Protein AF-A0A9E5DUT6-F1 (afdb_monomer)

Radius of gyration: 28.03 Å; Cα contacts (8 Å, |Δi|>4): 232; chains: 1; bounding box: 45×39×93 Å

Foldseek 3Di:
DDPDDDDPPPPDPDPPDPDPPPPDPDDPVNVVVVVVVVVVVVVVVVVVVVVVVLVVVVVVVLVLLVVVQVLVQVLQQVLLVVDAPCPDPPSDPPCVPPDDDQDAWDKDPWDWDDAAAADPDDDDDDDDDPDPRDNPVSNVQGQPPLRFKTKTKMWHRHGSFKIWIKIKIKGFGDPRDSVVPSVVDDDDPVCVVGMDMDMDGDDIRGHPHDD

Sequence (211 aa):
MIVQWFKPVLSGIGARLVSPQVQRGFSLIEVLVGGVVAMIGLFATLNLAVSATAGNSERRDAQTAGQLAEHVLATIQSEAVMWTDTTPPGISRYLSKLPLPVGTGSPTDWLNGPGAPLSTDKRVGQMGADQMYDQGVLQEMPAGRGQRFCVQYRFTWVTTDVVRTEVRVYWARGKAPADKFKQCPLLTATDMGLVGTVTLPALVMRNVYAQ

Mean predicted aligned error: 13.14 Å

Secondary structure (DSSP, 8-state):
------------------------PPPHHHHHHHHHHHHHHHHHHHHHHHHHHHHHHHHHHHHHHHHHHHHHHHHHHHHHHT--TT--TTT-SSGGGS-SS--TT-BPPPEEP-PPPPPS---S----SSSSSSHHHHHTS-TTS---EEEEEEEEESSSSEEEEEEEEEEE-TT--HHHHTT-PPPPGGGTTTEEEEEEEEEEEE-SS--

Structure (mmCIF, N/CA/C/O backbone):
data_AF-A0A9E5DUT6-F1
#
_entry.id   AF-A0A9E5DUT6-F1
#
loop_
_atom_site.group_PDB
_atom_site.id
_atom_site.type_symbol
_atom_site.label_atom_id
_atom_site.label_alt_id
_atom_site.label_comp_id
_atom_site.label_asym_id
_atom_site.label_entity_id
_atom_site.label_seq_id
_atom_site.pdbx_PDB_ins_code
_atom_site.Cartn_x
_atom_site.Cartn_y
_atom_site.Cartn_z
_atom_site.occupancy
_atom_site.B_iso_or_equiv
_atom_site.auth_seq_id
_atom_site.auth_comp_id
_atom_site.auth_asym_id
_atom_site.auth_atom_id
_atom_site.pdbx_PDB_model_num
ATOM 1 N N . MET A 1 1 ? 22.652 -7.293 20.641 1.00 40.69 1 MET A N 1
ATOM 2 C CA . MET A 1 1 ? 22.800 -5.824 20.630 1.00 40.69 1 MET A CA 1
ATOM 3 C C . MET A 1 1 ? 21.792 -5.256 21.625 1.00 40.69 1 MET A C 1
ATOM 5 O O . MET A 1 1 ? 20.601 -5.404 21.415 1.00 40.69 1 MET A O 1
ATOM 9 N N . ILE A 1 2 ? 22.320 -4.763 22.750 1.00 46.00 2 ILE A N 1
ATOM 10 C CA . ILE A 1 2 ? 21.736 -3.867 23.767 1.00 46.00 2 ILE A CA 1
ATOM 11 C C . ILE A 1 2 ? 20.362 -4.256 24.353 1.00 46.00 2 ILE A C 1
ATOM 13 O O . ILE A 1 2 ? 19.329 -3.681 24.034 1.00 46.00 2 ILE A O 1
ATOM 17 N N . VAL A 1 3 ? 20.393 -5.175 25.324 1.00 48.97 3 VAL A N 1
ATOM 18 C CA . VAL A 1 3 ? 19.406 -5.251 26.413 1.00 48.97 3 VAL A CA 1
ATOM 19 C C . VAL A 1 3 ? 20.017 -4.485 27.589 1.00 48.97 3 VAL A C 1
ATOM 21 O O . VAL A 1 3 ? 20.859 -5.018 28.310 1.00 48.97 3 VAL A O 1
ATOM 24 N N . GLN A 1 4 ? 19.678 -3.201 27.729 1.00 51.47 4 GLN A N 1
ATOM 25 C CA . GLN A 1 4 ? 20.132 -2.361 28.839 1.00 51.47 4 GLN A CA 1
ATOM 26 C C . GLN A 1 4 ? 18.999 -2.129 29.848 1.00 51.47 4 GLN A C 1
ATOM 28 O O . GLN A 1 4 ? 18.108 -1.317 29.640 1.00 51.47 4 GLN A O 1
ATOM 33 N N . TRP A 1 5 ? 19.074 -2.885 30.945 1.00 48.19 5 TRP A N 1
ATOM 34 C CA . TRP A 1 5 ? 18.949 -2.412 32.326 1.00 48.19 5 TRP A CA 1
ATOM 35 C C . TRP A 1 5 ? 17.881 -1.347 32.639 1.00 48.19 5 TRP A C 1
ATOM 37 O O . TRP A 1 5 ? 18.194 -0.172 32.820 1.00 48.19 5 TRP A O 1
ATOM 47 N N . PHE A 1 6 ? 16.646 -1.784 32.895 1.00 51.78 6 PHE A N 1
ATOM 48 C CA . PHE A 1 6 ? 15.751 -1.052 33.796 1.00 51.78 6 PHE A CA 1
ATOM 49 C C . PHE A 1 6 ? 16.157 -1.365 35.245 1.00 51.78 6 PHE A C 1
ATOM 51 O O . PHE A 1 6 ? 15.815 -2.413 35.789 1.00 51.78 6 PHE A O 1
ATOM 58 N N . LYS A 1 7 ? 16.927 -0.471 35.875 1.00 48.53 7 LYS A N 1
ATOM 59 C CA . LYS A 1 7 ? 17.095 -0.460 37.336 1.00 48.53 7 LYS A CA 1
ATOM 60 C C . LYS A 1 7 ? 15.820 0.122 37.960 1.00 48.53 7 LYS A C 1
ATOM 62 O O . LYS A 1 7 ? 15.503 1.272 37.659 1.00 48.53 7 LYS A O 1
ATOM 67 N N . PRO A 1 8 ? 15.107 -0.587 38.851 1.00 54.69 8 PRO A N 1
ATOM 68 C CA . PRO A 1 8 ? 14.072 0.045 39.650 1.00 54.69 8 PRO A CA 1
ATOM 69 C C . PRO A 1 8 ? 14.748 0.883 40.744 1.00 54.69 8 PRO A C 1
ATOM 71 O O . PRO A 1 8 ? 15.248 0.361 41.738 1.00 54.69 8 PRO A O 1
ATOM 74 N N . VAL A 1 9 ? 14.785 2.202 40.555 1.00 57.41 9 VAL A N 1
ATOM 75 C CA . VAL A 1 9 ? 15.082 3.154 41.633 1.00 57.41 9 VAL A CA 1
ATOM 76 C C . VAL A 1 9 ? 13.794 3.355 42.426 1.00 57.41 9 VAL A C 1
ATOM 78 O O . VAL A 1 9 ? 13.007 4.248 42.141 1.00 57.41 9 VAL A O 1
ATOM 81 N N . LEU A 1 10 ? 13.571 2.495 43.417 1.00 54.22 10 LEU A N 1
ATOM 82 C CA . LEU A 1 10 ? 12.623 2.731 44.511 1.00 54.22 10 LEU A CA 1
ATOM 83 C C . LEU A 1 10 ? 13.303 2.395 45.846 1.00 54.22 10 LEU A C 1
ATOM 85 O O . LEU A 1 10 ? 12.816 1.613 46.653 1.00 54.22 10 LEU A O 1
ATOM 89 N N . SER A 1 11 ? 14.473 2.995 46.069 1.00 58.09 11 SER A N 1
ATOM 90 C CA . SER A 1 11 ? 15.136 3.041 47.375 1.00 58.09 11 SER A CA 1
ATOM 91 C C . SER A 1 11 ? 14.675 4.304 48.099 1.00 58.09 11 SER A C 1
ATOM 93 O O . SER A 1 11 ? 15.331 5.342 48.040 1.00 58.09 11 SER A O 1
ATOM 95 N N . GLY A 1 12 ? 13.506 4.234 48.729 1.00 53.84 12 GLY A N 1
ATOM 96 C CA . GLY A 1 12 ? 12.947 5.370 49.459 1.00 53.84 12 GLY A CA 1
ATOM 97 C C . GLY A 1 12 ? 11.608 5.081 50.123 1.00 53.84 12 GLY A C 1
ATOM 98 O O . GLY A 1 12 ? 10.763 5.967 50.200 1.00 53.84 12 GLY A O 1
ATOM 99 N N . ILE A 1 13 ? 11.374 3.847 50.578 1.00 58.31 13 ILE A N 1
ATOM 100 C CA . ILE A 1 13 ? 10.231 3.559 51.448 1.00 58.31 13 ILE A CA 1
ATOM 101 C C . ILE A 1 13 ? 10.675 3.908 52.865 1.00 58.31 13 ILE A C 1
ATOM 103 O O . ILE A 1 13 ? 11.215 3.083 53.597 1.00 58.31 13 ILE A O 1
ATOM 107 N N . GLY A 1 14 ? 10.486 5.180 53.216 1.00 53.94 14 GLY A N 1
ATOM 108 C CA . GLY A 1 14 ? 10.492 5.615 54.602 1.00 53.94 14 GLY A CA 1
ATOM 109 C C . GLY A 1 14 ? 9.512 4.758 55.398 1.00 53.94 14 GLY A C 1
ATOM 110 O O . GLY A 1 14 ? 8.396 4.490 54.943 1.00 53.94 14 GLY A O 1
ATOM 111 N N . ALA A 1 15 ? 9.962 4.312 56.568 1.00 57.09 15 ALA A N 1
ATOM 112 C CA . ALA A 1 15 ? 9.159 3.616 57.554 1.00 57.09 15 ALA A CA 1
ATOM 113 C C . ALA A 1 15 ? 7.867 4.406 57.810 1.00 57.09 15 ALA A C 1
ATOM 115 O O . ALA A 1 15 ? 7.859 5.421 58.508 1.00 57.09 15 ALA A O 1
ATOM 116 N N . ARG A 1 16 ? 6.762 3.961 57.203 1.00 57.50 16 ARG A N 1
ATOM 117 C CA . ARG A 1 16 ? 5.435 4.446 57.559 1.00 57.50 16 ARG A CA 1
ATOM 118 C C . ARG A 1 16 ? 5.135 3.892 58.939 1.00 57.50 16 ARG A C 1
ATOM 120 O O . ARG A 1 16 ? 4.952 2.690 59.102 1.00 57.50 16 ARG A O 1
ATOM 127 N N . LEU A 1 17 ? 5.105 4.797 59.911 1.00 59.12 17 LEU A N 1
ATOM 128 C CA . LEU A 1 17 ? 4.434 4.610 61.186 1.00 59.12 17 LEU A CA 1
ATOM 129 C C . LEU A 1 17 ? 3.072 3.969 60.908 1.00 59.12 17 LEU A C 1
ATOM 131 O O . LEU A 1 17 ? 2.189 4.593 60.317 1.00 59.12 17 LEU A O 1
ATOM 135 N N . VAL A 1 18 ? 2.937 2.700 61.284 1.00 63.78 18 VAL A N 1
ATOM 136 C CA . VAL A 1 18 ? 1.648 2.021 61.331 1.00 63.78 18 VAL A CA 1
ATOM 137 C C . VAL A 1 18 ? 0.897 2.683 62.476 1.00 63.78 18 VAL A C 1
ATOM 139 O O . VAL A 1 18 ? 1.092 2.348 63.643 1.00 63.78 18 VAL A O 1
ATOM 142 N N . SER A 1 19 ? 0.103 3.702 62.151 1.00 69.25 19 SER A N 1
ATOM 143 C CA . SER A 1 19 ? -0.886 4.209 63.086 1.00 69.25 19 SER A CA 1
ATOM 144 C C . SER A 1 19 ? -1.870 3.074 63.390 1.00 69.25 19 SER A C 1
ATOM 146 O O . SER A 1 19 ? -2.172 2.271 62.500 1.00 69.25 19 SER A O 1
ATOM 148 N N . PRO A 1 20 ? -2.356 2.958 64.637 1.00 61.97 20 PRO A N 1
ATOM 149 C CA . PRO A 1 20 ? -3.370 1.972 64.970 1.00 61.97 20 PRO A CA 1
ATOM 150 C C . PRO A 1 20 ? -4.557 2.180 64.029 1.00 61.97 20 PRO A C 1
ATOM 152 O O . PRO A 1 20 ? -5.158 3.257 64.002 1.00 61.97 20 PRO A O 1
ATOM 155 N N . GLN A 1 21 ? -4.858 1.161 63.220 1.00 63.75 21 GLN A N 1
ATOM 156 C CA . GLN A 1 21 ? -6.061 1.140 62.403 1.00 63.75 21 GLN A CA 1
ATOM 157 C C . GLN A 1 21 ? -7.252 1.145 63.355 1.00 63.75 21 GLN A C 1
ATOM 159 O O . GLN A 1 21 ? -7.679 0.111 63.863 1.00 63.75 21 GLN A O 1
ATOM 164 N N . VAL A 1 22 ? -7.780 2.337 63.617 1.00 60.25 22 VAL A N 1
ATOM 165 C CA . VAL A 1 22 ? -9.111 2.489 64.184 1.00 60.25 22 VAL A CA 1
ATOM 166 C C . VAL A 1 22 ? -10.042 1.807 63.188 1.00 60.25 22 VAL A C 1
ATOM 168 O O . VAL A 1 22 ? -10.177 2.280 62.060 1.00 60.25 22 VAL A O 1
ATOM 171 N N . GLN A 1 23 ? -10.625 0.671 63.580 1.00 64.75 23 GLN A N 1
ATOM 172 C CA . GLN A 1 23 ? -11.644 -0.047 62.817 1.00 64.75 23 GLN A CA 1
ATOM 173 C C . GLN A 1 23 ? -12.884 0.845 62.693 1.00 64.75 23 GLN A C 1
ATOM 175 O O . GLN A 1 23 ? -13.852 0.723 63.438 1.00 64.75 23 GLN A O 1
ATOM 180 N N . ARG A 1 24 ? -12.835 1.813 61.780 1.00 69.69 24 ARG A N 1
ATOM 181 C CA . ARG A 1 24 ? -14.006 2.569 61.358 1.00 69.69 24 ARG A CA 1
ATOM 182 C C . ARG A 1 24 ? -14.704 1.705 60.320 1.00 69.69 24 ARG A C 1
ATOM 184 O O . ARG A 1 24 ? -14.131 1.420 59.273 1.00 69.69 24 ARG A O 1
ATOM 191 N N . GLY A 1 25 ? -15.901 1.229 60.650 1.00 79.88 25 GLY A N 1
ATOM 192 C CA . GLY A 1 25 ? -16.751 0.542 59.684 1.00 79.88 25 GLY A CA 1
ATOM 193 C C . GLY A 1 25 ? -16.997 1.455 58.485 1.00 79.88 25 GLY A C 1
ATOM 194 O O . GLY A 1 25 ? -17.294 2.637 58.664 1.00 79.88 25 GLY A O 1
ATOM 195 N N . PHE A 1 26 ? -16.834 0.920 57.277 1.00 81.31 26 PHE A N 1
ATOM 196 C CA . PHE A 1 26 ? -17.123 1.657 56.053 1.00 81.31 26 PHE A CA 1
ATOM 197 C C . PHE A 1 26 ? -18.607 2.017 56.004 1.00 81.31 26 PHE A C 1
ATOM 199 O O . PHE A 1 26 ? -19.481 1.169 56.197 1.00 81.31 26 PHE A O 1
ATOM 206 N N . SER A 1 27 ? -18.885 3.286 55.726 1.00 90.56 27 SER A N 1
ATOM 207 C CA . SER A 1 27 ? -20.238 3.744 55.428 1.00 90.56 27 SER A CA 1
ATOM 208 C C . SER A 1 27 ? -20.705 3.133 54.103 1.00 90.56 27 SER A C 1
ATOM 210 O O . SER A 1 27 ? -19.932 3.036 53.150 1.00 90.56 27 SER A O 1
ATOM 212 N N . LEU A 1 28 ? -21.987 2.765 54.002 1.00 90.88 28 LEU A N 1
ATOM 213 C CA . LEU A 1 28 ? -22.584 2.258 52.758 1.00 90.88 28 LEU A CA 1
ATOM 214 C C . LEU A 1 28 ? -22.386 3.237 51.587 1.00 90.88 28 LEU A C 1
ATOM 216 O O . LEU A 1 28 ? -22.155 2.818 50.456 1.00 90.88 28 LEU A O 1
ATOM 220 N N . ILE A 1 29 ? -22.395 4.542 51.871 1.00 93.06 29 ILE A N 1
ATOM 221 C CA . ILE A 1 29 ? -22.141 5.593 50.877 1.00 93.06 29 ILE A CA 1
ATOM 222 C C . ILE A 1 29 ? -20.703 5.507 50.350 1.00 93.06 29 ILE A C 1
ATOM 224 O O . ILE A 1 29 ? -20.477 5.659 49.154 1.00 93.06 29 ILE A O 1
ATOM 228 N N . GLU A 1 30 ? -19.733 5.224 51.216 1.00 91.00 30 GLU A N 1
ATOM 229 C CA . GLU A 1 30 ? -18.317 5.138 50.845 1.00 91.00 30 GLU A CA 1
ATOM 230 C C . GLU A 1 30 ? -18.054 3.950 49.910 1.00 91.00 30 GLU A C 1
ATOM 232 O O . GLU A 1 30 ? -17.353 4.084 48.905 1.00 91.00 30 GLU A O 1
ATOM 237 N N . VAL A 1 31 ? -18.709 2.815 50.171 1.00 94.25 31 VAL A N 1
ATOM 238 C CA . VAL A 1 31 ? -18.654 1.636 49.295 1.00 94.25 31 VAL A CA 1
ATOM 239 C C . VAL A 1 31 ? -19.304 1.922 47.938 1.00 94.25 31 VAL A C 1
ATOM 241 O O . VAL A 1 31 ? -18.742 1.561 46.904 1.00 94.25 31 VAL A O 1
ATOM 244 N N . LEU A 1 32 ? -20.453 2.608 47.915 1.00 96.62 32 LEU A N 1
ATOM 245 C CA . LEU A 1 32 ? -21.121 2.979 46.663 1.00 96.62 32 LEU A CA 1
ATOM 246 C C . LEU A 1 32 ? -20.268 3.932 45.817 1.00 96.62 32 LEU A C 1
ATOM 248 O O . LEU A 1 32 ? -20.126 3.715 44.613 1.00 96.62 32 LEU A O 1
ATOM 252 N N . VAL A 1 33 ? -19.650 4.946 46.431 1.00 96.81 33 VAL A N 1
ATOM 253 C CA . VAL A 1 33 ? -18.747 5.873 45.730 1.00 96.81 33 VAL A CA 1
ATOM 254 C C . VAL A 1 33 ? -17.526 5.130 45.182 1.00 96.81 33 VAL A C 1
ATOM 256 O O . VAL A 1 33 ? -17.180 5.309 44.013 1.00 96.81 33 VAL A O 1
ATOM 259 N N . GLY A 1 34 ? -16.919 4.240 45.973 1.00 96.69 34 GLY A N 1
ATOM 260 C CA . GLY A 1 34 ? -15.816 3.391 45.517 1.00 96.69 34 GLY A CA 1
ATOM 261 C C . GLY A 1 34 ? -16.201 2.513 44.322 1.00 96.69 34 GLY A C 1
ATOM 262 O O . GLY A 1 34 ? -15.449 2.428 43.350 1.00 96.69 34 GLY A O 1
ATOM 263 N N . GLY A 1 35 ? -17.402 1.928 44.347 1.00 96.94 35 GLY A N 1
ATOM 264 C CA . GLY A 1 35 ? -17.944 1.139 43.241 1.00 96.94 35 GLY A CA 1
ATOM 265 C C . GLY A 1 35 ? -18.121 1.945 41.951 1.00 96.94 35 GLY A C 1
ATOM 266 O O . GLY A 1 35 ? -17.740 1.476 40.878 1.00 96.94 35 GLY A O 1
ATOM 267 N N . VAL A 1 36 ? -18.635 3.177 42.040 1.00 97.88 36 VAL A N 1
ATOM 268 C CA . VAL A 1 36 ? -18.794 4.070 40.876 1.00 97.88 36 VAL A CA 1
ATOM 269 C C . VAL A 1 36 ? -17.437 4.447 40.279 1.00 97.88 36 VAL A C 1
ATOM 271 O O . VAL A 1 36 ? -17.252 4.347 39.066 1.00 97.88 36 VAL A O 1
ATOM 274 N N . VAL A 1 37 ? -16.464 4.825 41.113 1.00 97.31 37 VAL A N 1
ATOM 275 C CA . VAL A 1 37 ? -15.108 5.164 40.648 1.00 97.31 37 VAL A CA 1
ATOM 276 C C . VAL A 1 37 ? -14.439 3.956 39.987 1.00 97.31 37 VAL A C 1
ATOM 278 O O . VAL A 1 37 ? -13.851 4.093 38.912 1.00 97.31 37 VAL A O 1
ATOM 281 N N . ALA A 1 38 ? -14.577 2.763 40.573 1.00 97.44 38 ALA A N 1
ATOM 282 C CA . ALA A 1 38 ? -14.055 1.527 39.995 1.00 97.44 38 ALA A CA 1
ATOM 283 C C . ALA A 1 38 ? -14.694 1.210 38.632 1.00 97.44 38 ALA A C 1
ATOM 285 O O . ALA A 1 38 ? -13.981 0.853 37.693 1.00 97.44 38 ALA A O 1
ATOM 286 N N . MET A 1 39 ? -16.012 1.398 38.489 1.00 98.12 39 MET A N 1
ATOM 287 C CA . MET A 1 39 ? -16.700 1.217 37.207 1.00 98.12 39 MET A CA 1
ATOM 288 C C . MET A 1 39 ? -16.196 2.192 36.138 1.00 98.12 39 MET A C 1
ATOM 290 O O . MET A 1 39 ? -15.895 1.762 35.025 1.00 98.12 39 MET A O 1
ATOM 294 N N . ILE A 1 40 ? -16.042 3.480 36.461 1.00 97.88 40 ILE A N 1
ATOM 295 C CA . ILE A 1 40 ? -15.500 4.477 35.519 1.00 97.88 40 ILE A CA 1
ATOM 296 C C . ILE A 1 40 ? -14.075 4.095 35.091 1.00 97.88 40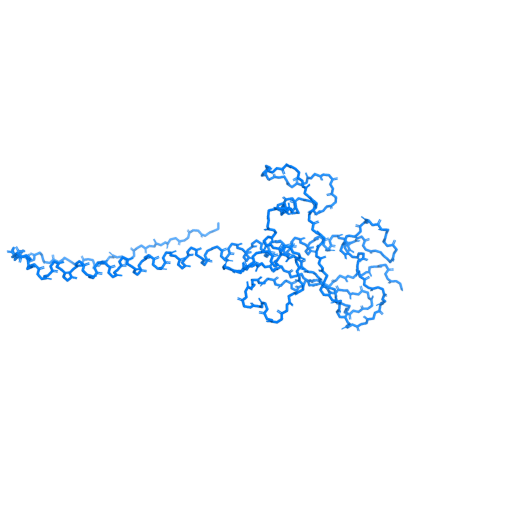 ILE A C 1
ATOM 298 O O . ILE A 1 40 ? -13.756 4.139 33.901 1.00 97.88 40 ILE A O 1
ATOM 302 N N . GLY A 1 41 ? -13.236 3.659 36.037 1.00 97.75 41 GLY A N 1
ATOM 303 C CA . GLY A 1 41 ? -11.890 3.161 35.750 1.00 97.75 41 GLY A CA 1
ATOM 304 C C . GLY A 1 41 ? -11.898 1.964 34.794 1.00 97.75 41 GLY A C 1
ATOM 305 O O . GLY A 1 41 ? -11.157 1.954 33.809 1.00 97.75 41 GLY A O 1
ATOM 306 N N . LEU A 1 42 ? -12.788 0.993 35.019 1.00 97.88 42 LEU A N 1
ATOM 307 C CA . LEU A 1 42 ? -12.941 -0.164 34.138 1.00 97.88 42 LEU A CA 1
ATOM 308 C C . LEU A 1 42 ? -13.337 0.263 32.716 1.00 97.88 42 LEU A C 1
ATOM 310 O O . LEU A 1 42 ? -12.683 -0.141 31.753 1.00 97.88 42 LEU A O 1
ATOM 314 N N . PHE A 1 43 ? -14.339 1.134 32.568 1.00 97.81 43 PHE A N 1
ATOM 315 C CA . PHE A 1 43 ? -14.743 1.650 31.256 1.00 97.81 43 PHE A CA 1
ATOM 316 C C . PHE A 1 43 ? -13.610 2.396 30.545 1.00 97.81 43 PHE A C 1
ATOM 318 O O . PHE A 1 43 ? -13.429 2.227 29.336 1.00 97.81 43 PHE A O 1
ATOM 325 N N . ALA A 1 44 ? -12.814 3.184 31.269 1.00 97.25 44 ALA A N 1
ATOM 326 C CA . ALA A 1 44 ? -11.657 3.864 30.695 1.00 97.25 44 ALA A CA 1
ATOM 327 C C . ALA A 1 44 ? -10.624 2.859 30.153 1.00 97.25 44 ALA A C 1
ATOM 329 O O . ALA A 1 44 ? -10.180 2.984 29.009 1.00 97.25 44 ALA A O 1
ATOM 330 N N . THR A 1 45 ? -10.292 1.817 30.924 1.00 97.25 45 THR A N 1
ATOM 331 C CA . THR A 1 45 ? -9.331 0.787 30.485 1.00 97.25 45 THR A CA 1
ATOM 332 C C . THR A 1 45 ? -9.820 -0.015 29.278 1.00 97.25 45 THR A C 1
ATOM 334 O O . THR A 1 45 ? -9.034 -0.283 28.370 1.00 97.25 45 THR A O 1
ATOM 337 N N . LEU A 1 46 ? -11.117 -0.333 29.206 1.00 97.25 46 LEU A N 1
ATOM 338 C CA . LEU A 1 46 ? -11.703 -1.040 28.065 1.00 97.25 46 LEU A CA 1
ATOM 339 C C . LEU A 1 46 ? -11.613 -0.217 26.774 1.00 97.25 46 LEU A C 1
ATOM 341 O O . LEU A 1 46 ? -11.210 -0.740 25.736 1.00 97.25 46 LEU A O 1
ATOM 345 N N . ASN A 1 47 ? -11.914 1.083 26.833 1.00 96.38 47 ASN A N 1
ATOM 346 C CA . ASN A 1 47 ? -11.797 1.965 25.667 1.00 96.38 47 ASN A CA 1
ATOM 347 C C . ASN A 1 47 ? -10.339 2.116 25.195 1.00 96.38 47 ASN A C 1
ATOM 349 O O . ASN A 1 47 ? -10.061 2.127 23.989 1.00 96.38 47 ASN A O 1
ATOM 353 N N . LEU A 1 48 ? -9.386 2.170 26.130 1.00 95.88 48 LEU A N 1
ATOM 354 C CA . LEU A 1 48 ? -7.959 2.164 25.800 1.00 95.88 48 LEU A CA 1
ATOM 355 C C . LEU A 1 48 ? -7.527 0.841 25.148 1.00 95.88 48 LEU A C 1
ATOM 357 O O . LEU A 1 48 ? -6.793 0.861 24.165 1.00 95.88 48 LEU A O 1
ATOM 361 N N . ALA A 1 49 ? -8.025 -0.305 25.620 1.00 95.75 49 ALA A N 1
ATOM 362 C CA . ALA A 1 49 ? -7.725 -1.601 25.010 1.00 95.75 49 ALA A CA 1
ATOM 363 C C . ALA A 1 49 ? -8.268 -1.710 23.570 1.00 95.75 49 ALA A C 1
ATOM 365 O O . ALA A 1 49 ? -7.568 -2.177 22.666 1.00 95.75 49 ALA A O 1
ATOM 366 N N . VAL A 1 50 ? -9.489 -1.227 23.321 1.00 94.19 50 VAL A N 1
ATOM 367 C CA . VAL A 1 50 ? -10.091 -1.220 21.975 1.00 94.19 50 VAL A CA 1
ATOM 368 C C . VAL A 1 50 ? -9.314 -0.306 21.022 1.00 94.19 50 VAL A C 1
ATOM 370 O O . VAL A 1 50 ? -8.996 -0.700 19.901 1.00 94.19 50 VAL A O 1
ATOM 373 N N . SER A 1 51 ? -8.943 0.896 21.460 1.00 92.25 51 SER A N 1
ATOM 374 C CA . SER A 1 51 ? -8.148 1.806 20.622 1.00 92.25 51 SER A CA 1
ATOM 375 C C . SER A 1 51 ? -6.728 1.282 20.365 1.00 92.25 51 SER A C 1
ATOM 377 O O . SER A 1 51 ? -6.238 1.373 19.237 1.00 92.25 51 SER A O 1
ATOM 379 N N . ALA A 1 52 ? -6.087 0.657 21.358 1.00 95.12 52 ALA A N 1
ATOM 380 C CA . ALA A 1 52 ? -4.765 0.050 21.206 1.00 95.12 52 ALA A CA 1
ATOM 381 C C . ALA A 1 52 ? -4.769 -1.127 20.216 1.00 95.12 52 ALA A C 1
ATOM 383 O O . ALA A 1 52 ? -3.865 -1.240 19.387 1.00 95.12 52 ALA A O 1
ATOM 384 N N . THR A 1 53 ? -5.791 -1.987 20.262 1.00 91.88 53 THR A N 1
ATOM 385 C CA . THR A 1 53 ? -5.921 -3.116 19.324 1.00 91.88 53 THR A CA 1
ATOM 386 C C . THR A 1 53 ? -6.153 -2.642 17.890 1.00 91.88 53 THR A C 1
ATOM 388 O O . THR A 1 53 ? -5.475 -3.125 16.981 1.00 91.88 53 THR A O 1
ATOM 391 N N . ALA A 1 54 ? -7.019 -1.643 17.688 1.00 89.81 54 ALA A N 1
ATOM 392 C CA . ALA A 1 54 ? -7.219 -1.017 16.381 1.00 89.81 54 ALA A CA 1
ATOM 393 C C . ALA A 1 54 ? -5.922 -0.381 15.847 1.00 89.81 54 ALA A C 1
ATOM 395 O O . ALA A 1 54 ? -5.530 -0.631 14.707 1.00 89.81 54 ALA A O 1
ATOM 396 N N . GLY A 1 55 ? -5.203 0.372 16.687 1.00 89.38 55 GLY A N 1
ATOM 397 C CA . GLY A 1 55 ? -3.926 0.982 16.314 1.00 89.38 55 GLY A CA 1
ATOM 398 C C . GLY A 1 55 ? -2.844 -0.043 15.965 1.00 89.38 55 GLY A C 1
ATOM 399 O O . GLY A 1 55 ? -2.077 0.161 15.026 1.00 89.38 55 GLY A O 1
ATOM 400 N N . ASN A 1 56 ? -2.795 -1.170 16.677 1.00 90.75 56 ASN A N 1
ATOM 401 C CA . ASN A 1 56 ? -1.853 -2.246 16.381 1.00 90.75 56 ASN A CA 1
ATOM 402 C C . ASN A 1 56 ? -2.165 -2.946 15.049 1.00 90.75 56 ASN A C 1
ATOM 404 O O . ASN A 1 56 ? -1.240 -3.287 14.316 1.00 90.75 56 ASN A O 1
ATOM 408 N N . SER A 1 57 ? -3.447 -3.133 14.713 1.00 86.00 57 SER A N 1
ATOM 409 C CA . SER A 1 57 ? -3.835 -3.669 13.403 1.00 86.00 57 SER A CA 1
ATOM 410 C C . SER A 1 57 ? -3.359 -2.760 12.273 1.00 86.00 57 SER A C 1
ATOM 412 O O . SER A 1 57 ? -2.652 -3.219 11.385 1.00 86.00 57 SER A O 1
ATOM 414 N N . GLU A 1 58 ? -3.660 -1.462 12.351 1.00 87.31 58 GLU A N 1
ATOM 415 C CA . GLU A 1 58 ? -3.272 -0.491 11.319 1.00 87.31 58 GLU A CA 1
ATOM 416 C C . GLU A 1 58 ? -1.746 -0.397 11.152 1.00 87.31 58 GLU A C 1
ATOM 418 O O . GLU A 1 58 ? -1.246 -0.266 10.037 1.00 87.31 58 GLU A O 1
ATOM 423 N N . ARG A 1 59 ? -0.981 -0.518 12.248 1.00 89.81 59 ARG A N 1
ATOM 424 C CA . ARG A 1 59 ? 0.489 -0.586 12.188 1.00 89.81 59 ARG A CA 1
ATOM 425 C C . ARG A 1 59 ? 0.986 -1.822 11.447 1.00 89.81 59 ARG A C 1
ATOM 427 O O . ARG A 1 59 ? 1.910 -1.703 10.647 1.00 89.81 59 ARG A O 1
ATOM 434 N N . ARG A 1 60 ? 0.390 -2.990 11.704 1.00 85.31 60 ARG A N 1
ATOM 435 C CA . ARG A 1 60 ? 0.732 -4.223 10.978 1.00 85.31 60 ARG A CA 1
ATOM 436 C C . ARG A 1 60 ? 0.429 -4.077 9.494 1.00 85.31 60 ARG A C 1
ATOM 438 O O . ARG A 1 60 ? 1.271 -4.429 8.680 1.00 85.31 60 ARG A O 1
ATOM 445 N N . ASP A 1 61 ? -0.715 -3.493 9.155 1.00 82.56 61 ASP A N 1
ATOM 446 C CA . ASP A 1 61 ? -1.103 -3.279 7.761 1.00 82.56 61 ASP A CA 1
ATOM 447 C C . ASP A 1 61 ? -0.135 -2.337 7.040 1.00 82.56 61 ASP A C 1
ATOM 449 O O . ASP A 1 61 ? 0.296 -2.635 5.929 1.00 82.56 61 ASP A O 1
ATOM 453 N N . ALA A 1 62 ? 0.281 -1.249 7.696 1.00 89.31 62 ALA A N 1
ATOM 454 C CA . ALA A 1 62 ? 1.290 -0.340 7.160 1.00 89.31 62 ALA A CA 1
ATOM 455 C C . ALA A 1 62 ? 2.657 -1.020 6.979 1.00 89.31 62 ALA A C 1
ATOM 457 O O . ALA A 1 62 ? 3.326 -0.789 5.973 1.00 89.31 62 ALA A O 1
ATOM 458 N N . GLN A 1 63 ? 3.064 -1.881 7.917 1.00 88.19 63 GLN A N 1
ATOM 459 C CA . GLN A 1 63 ? 4.306 -2.647 7.807 1.00 88.19 63 GLN A CA 1
ATOM 460 C C . GLN A 1 63 ? 4.255 -3.643 6.641 1.00 88.19 63 GLN A C 1
ATOM 462 O O . GLN A 1 63 ? 5.189 -3.688 5.843 1.00 88.19 63 GLN A O 1
ATOM 467 N N . THR A 1 64 ? 3.164 -4.402 6.505 1.00 82.25 64 THR A N 1
ATOM 468 C CA . THR A 1 64 ? 2.961 -5.332 5.384 1.00 82.25 64 THR A CA 1
ATOM 469 C C . THR A 1 64 ? 2.924 -4.590 4.050 1.00 82.25 64 THR A C 1
ATOM 471 O O . THR A 1 64 ? 3.566 -5.018 3.095 1.00 82.25 64 THR A O 1
ATOM 474 N N . ALA A 1 65 ? 2.235 -3.448 3.984 1.00 83.75 65 ALA A N 1
ATOM 475 C CA . ALA A 1 65 ? 2.211 -2.609 2.790 1.00 83.75 65 ALA A CA 1
ATOM 476 C C . ALA A 1 65 ? 3.606 -2.078 2.421 1.00 83.75 65 ALA A C 1
ATOM 478 O O . ALA A 1 65 ? 3.949 -2.043 1.242 1.00 83.75 65 ALA A O 1
ATOM 479 N N . GLY A 1 66 ? 4.418 -1.701 3.415 1.00 89.25 66 GLY A N 1
ATOM 480 C CA . GLY A 1 66 ? 5.809 -1.289 3.216 1.00 89.25 66 GLY A CA 1
ATOM 481 C C . GLY A 1 66 ? 6.680 -2.411 2.655 1.00 89.25 66 GLY A C 1
ATOM 482 O O . GLY A 1 66 ? 7.314 -2.223 1.623 1.00 89.25 66 GLY A O 1
ATOM 483 N N . GLN A 1 67 ? 6.639 -3.596 3.269 1.00 85.38 67 GLN A N 1
ATOM 484 C CA . GLN A 1 67 ? 7.383 -4.772 2.796 1.00 85.38 67 GLN A CA 1
ATOM 485 C C . GLN A 1 67 ? 6.981 -5.172 1.370 1.00 85.38 67 GLN A C 1
ATOM 487 O O . GLN A 1 67 ? 7.835 -5.487 0.544 1.00 85.38 67 GLN A O 1
ATOM 492 N N . LEU A 1 68 ? 5.685 -5.102 1.055 1.00 81.25 68 LEU A N 1
ATOM 493 C CA . LEU A 1 68 ? 5.189 -5.345 -0.296 1.00 81.25 68 LEU A CA 1
ATOM 494 C C . LEU A 1 68 ? 5.717 -4.309 -1.292 1.00 81.25 68 LEU A C 1
ATOM 496 O O . LEU A 1 68 ? 6.145 -4.670 -2.385 1.00 81.25 68 LEU A O 1
ATOM 500 N N . ALA A 1 69 ? 5.693 -3.028 -0.924 1.00 86.44 69 ALA A N 1
ATOM 501 C CA . ALA A 1 69 ? 6.199 -1.957 -1.771 1.00 86.44 69 ALA A CA 1
ATOM 502 C C . ALA A 1 69 ? 7.705 -2.120 -2.048 1.00 86.44 69 ALA A C 1
ATOM 504 O O . ALA A 1 69 ? 8.125 -1.989 -3.196 1.00 86.44 69 ALA A O 1
ATOM 505 N N . GLU A 1 70 ? 8.499 -2.451 -1.024 1.00 87.94 70 GLU A N 1
ATOM 506 C CA . GLU A 1 70 ? 9.935 -2.743 -1.145 1.00 87.94 70 GLU A CA 1
ATOM 507 C C . GLU A 1 70 ? 10.198 -3.944 -2.056 1.00 87.94 70 GLU A C 1
ATOM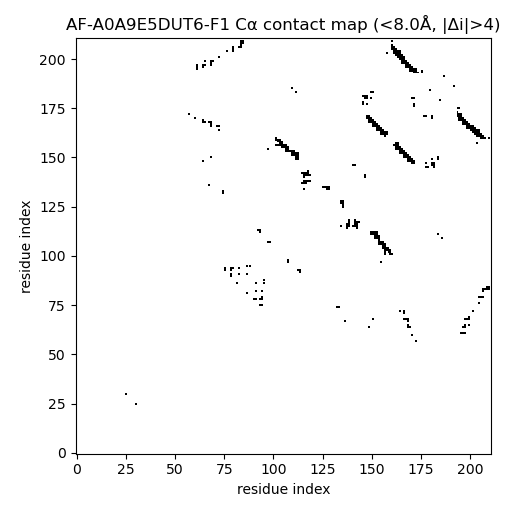 509 O O . GLU A 1 70 ? 11.101 -3.907 -2.889 1.00 87.94 70 GLU A O 1
ATOM 514 N N . HIS A 1 71 ? 9.389 -4.996 -1.942 1.00 83.69 71 HIS A N 1
ATOM 515 C CA . HIS A 1 71 ? 9.538 -6.188 -2.767 1.00 83.69 71 HIS A CA 1
ATOM 516 C C . HIS A 1 71 ? 9.204 -5.937 -4.242 1.00 83.69 71 HIS A C 1
ATOM 518 O O . HIS A 1 71 ? 9.967 -6.323 -5.129 1.00 83.69 71 HIS A O 1
ATOM 524 N N . VAL A 1 72 ? 8.084 -5.262 -4.517 1.00 83.06 72 VAL A N 1
ATOM 525 C CA . VAL A 1 72 ? 7.687 -4.889 -5.885 1.00 83.06 72 VAL A CA 1
ATOM 526 C C . VAL A 1 72 ? 8.764 -4.016 -6.513 1.00 83.06 72 VAL A C 1
ATOM 528 O O . VAL A 1 72 ? 9.156 -4.223 -7.657 1.00 83.06 72 VAL A O 1
ATOM 531 N N . LEU A 1 73 ? 9.301 -3.076 -5.743 1.00 87.12 73 LEU A N 1
ATOM 532 C CA . LEU A 1 73 ? 10.412 -2.251 -6.173 1.00 87.12 73 LEU A CA 1
ATOM 533 C C . LEU A 1 73 ? 11.669 -3.075 -6.484 1.00 87.12 73 LEU A C 1
ATOM 535 O O . LEU A 1 73 ? 12.251 -2.889 -7.548 1.00 87.12 73 LEU A O 1
ATOM 539 N N . ALA A 1 74 ? 12.074 -3.991 -5.602 1.00 84.56 74 ALA A N 1
ATOM 540 C CA . ALA A 1 74 ? 13.220 -4.871 -5.835 1.00 84.56 74 ALA A CA 1
ATOM 541 C C . ALA A 1 74 ? 13.029 -5.738 -7.092 1.00 84.56 74 ALA A C 1
ATOM 543 O O . ALA A 1 74 ? 13.971 -5.954 -7.854 1.00 84.56 74 ALA A O 1
ATOM 544 N N . THR A 1 75 ? 11.795 -6.169 -7.353 1.00 80.94 75 THR A N 1
ATOM 545 C CA . THR A 1 75 ? 11.431 -6.901 -8.570 1.00 80.94 75 THR A CA 1
ATOM 546 C C . THR A 1 75 ? 11.603 -6.020 -9.803 1.00 80.94 75 THR A C 1
ATOM 548 O O . THR A 1 75 ? 12.304 -6.413 -10.733 1.00 80.94 75 THR A O 1
ATOM 551 N N . ILE A 1 76 ? 11.073 -4.793 -9.785 1.00 81.94 76 ILE A N 1
ATOM 552 C CA . ILE A 1 76 ? 11.257 -3.820 -10.873 1.00 81.94 76 ILE A CA 1
ATOM 553 C C . ILE A 1 76 ? 12.748 -3.540 -11.113 1.00 81.94 76 ILE A C 1
ATOM 555 O O . ILE A 1 76 ? 13.182 -3.494 -12.260 1.00 81.94 76 ILE A O 1
ATOM 559 N N . GLN A 1 77 ? 13.551 -3.407 -10.054 1.00 84.44 77 GLN A N 1
ATOM 560 C CA . GLN A 1 77 ? 15.001 -3.242 -10.181 1.00 84.44 77 GLN A CA 1
ATOM 561 C C . GLN A 1 77 ? 15.666 -4.455 -10.830 1.00 84.44 77 GLN A C 1
ATOM 563 O O . GLN A 1 77 ? 16.538 -4.285 -11.677 1.00 84.44 77 GLN A O 1
ATOM 568 N N . SER A 1 78 ? 15.268 -5.670 -10.449 1.00 81.31 78 SER A N 1
ATOM 569 C CA . SER A 1 78 ? 15.807 -6.892 -11.048 1.00 81.31 78 SER A CA 1
ATOM 570 C C . SER A 1 78 ? 15.433 -7.021 -12.529 1.00 81.31 78 SER A C 1
ATOM 572 O O . SER A 1 78 ? 16.286 -7.380 -13.338 1.00 81.31 78 SER A O 1
ATOM 574 N N . GLU A 1 79 ? 14.207 -6.635 -12.910 1.00 78.75 79 GLU A N 1
ATOM 575 C CA . GLU A 1 79 ? 13.792 -6.553 -14.316 1.00 78.75 79 GLU A CA 1
ATOM 576 C C . GLU A 1 79 ? 14.601 -5.490 -15.068 1.00 78.75 79 GLU A C 1
ATOM 578 O O . GLU A 1 79 ? 14.979 -5.702 -16.219 1.00 78.75 79 GLU A O 1
ATOM 583 N N . ALA A 1 80 ? 14.913 -4.368 -14.414 1.00 79.81 80 ALA A N 1
ATOM 584 C CA . ALA A 1 80 ? 15.653 -3.268 -15.021 1.00 79.81 80 ALA A CA 1
ATOM 585 C C . ALA A 1 80 ? 17.099 -3.630 -15.375 1.00 79.81 80 ALA A C 1
ATOM 587 O O . ALA A 1 80 ? 17.645 -3.060 -16.314 1.00 79.81 80 ALA A O 1
ATOM 588 N N . VAL A 1 81 ? 17.710 -4.604 -14.690 1.00 78.81 81 VAL A N 1
ATOM 589 C CA . VAL A 1 81 ? 19.043 -5.118 -15.058 1.00 78.81 81 VAL A CA 1
ATOM 590 C C . VAL A 1 81 ? 19.019 -5.822 -16.418 1.00 78.81 81 VAL A C 1
ATOM 592 O O . VAL A 1 81 ? 20.005 -5.782 -17.149 1.00 78.81 81 VAL A O 1
ATOM 595 N N . MET A 1 82 ? 17.895 -6.447 -16.773 1.00 71.75 82 MET A N 1
ATOM 596 C CA . MET A 1 82 ? 17.701 -7.128 -18.059 1.00 71.75 82 MET A CA 1
ATOM 597 C C . MET A 1 82 ? 16.984 -6.247 -19.088 1.00 71.75 82 MET A C 1
ATOM 599 O O . MET A 1 82 ? 16.641 -6.716 -20.176 1.00 71.75 82 MET A O 1
ATOM 603 N N . TRP A 1 83 ? 16.718 -4.986 -18.747 1.00 72.56 83 TRP A N 1
ATOM 604 C CA . TRP A 1 83 ? 15.977 -4.092 -19.616 1.00 72.56 83 TRP A CA 1
ATOM 605 C C . TRP A 1 83 ? 16.828 -3.686 -20.812 1.00 72.56 83 TRP A C 1
ATOM 607 O O . TRP A 1 83 ? 17.914 -3.126 -20.680 1.00 72.56 83 TRP A O 1
ATOM 617 N N . THR A 1 84 ? 16.298 -3.988 -21.990 1.00 70.00 84 THR A N 1
ATOM 618 C CA . THR A 1 84 ? 16.860 -3.627 -23.289 1.00 70.00 84 THR A CA 1
ATOM 619 C C . THR A 1 84 ? 15.766 -2.985 -24.139 1.00 70.00 84 THR A C 1
ATOM 621 O O . THR A 1 84 ? 14.573 -3.232 -23.921 1.00 70.00 84 THR A O 1
ATOM 624 N N . ASP A 1 85 ? 16.145 -2.211 -25.156 1.00 66.19 85 ASP A N 1
ATOM 625 C CA . ASP A 1 85 ? 15.189 -1.551 -26.062 1.00 66.19 85 ASP A CA 1
ATOM 626 C C . ASP A 1 85 ? 14.270 -2.540 -26.801 1.00 66.19 85 ASP A C 1
ATOM 628 O O . ASP A 1 85 ? 13.171 -2.189 -27.221 1.00 66.19 85 ASP A O 1
ATOM 632 N N . THR A 1 86 ? 14.696 -3.802 -26.924 1.00 61.88 86 THR A N 1
ATOM 633 C CA . THR A 1 86 ? 13.977 -4.882 -27.616 1.00 61.88 86 THR A CA 1
ATOM 634 C C . THR A 1 86 ? 13.546 -6.003 -26.670 1.00 61.88 86 THR A C 1
ATOM 636 O O . THR A 1 86 ? 13.489 -7.162 -27.077 1.00 61.88 86 THR A O 1
ATOM 639 N N . THR A 1 87 ? 13.241 -5.678 -25.405 1.00 57.81 87 THR A N 1
ATOM 640 C CA . THR A 1 87 ? 12.868 -6.688 -24.398 1.00 57.81 87 THR A CA 1
ATOM 641 C C . THR A 1 87 ? 11.735 -7.588 -24.929 1.00 57.81 87 THR A C 1
ATOM 643 O O . THR A 1 87 ? 10.631 -7.091 -25.175 1.00 57.81 87 THR A O 1
ATOM 646 N N . PRO A 1 88 ? 11.974 -8.903 -25.114 1.00 55.47 88 PRO A N 1
ATOM 647 C CA . PRO A 1 88 ? 10.966 -9.824 -25.620 1.00 55.47 88 PRO A CA 1
ATOM 648 C C . PRO A 1 88 ? 9.708 -9.841 -24.737 1.00 55.47 88 PRO A C 1
ATOM 650 O O . PRO A 1 88 ? 9.819 -9.802 -23.504 1.00 55.47 88 PRO A O 1
ATOM 653 N N . PRO A 1 89 ? 8.503 -9.935 -25.332 1.00 56.84 89 PRO A N 1
ATOM 654 C CA . PRO A 1 89 ? 7.264 -10.016 -24.570 1.00 56.84 89 PRO A CA 1
ATOM 655 C C . PRO A 1 89 ? 7.298 -11.226 -23.624 1.00 56.84 89 PRO A C 1
ATOM 657 O O . PRO A 1 89 ? 7.531 -12.353 -24.053 1.00 56.84 89 PRO A O 1
ATOM 660 N N . GLY A 1 90 ? 7.073 -10.980 -22.329 1.00 55.75 90 GLY A N 1
ATOM 661 C CA . GLY A 1 90 ? 7.035 -12.009 -21.281 1.00 55.75 90 GLY A CA 1
ATOM 662 C C . GLY A 1 90 ? 8.248 -12.057 -20.346 1.00 55.75 90 GLY A C 1
ATOM 663 O O . GLY A 1 90 ? 8.159 -12.725 -19.321 1.00 55.75 90 GLY A O 1
ATOM 664 N N . ILE A 1 91 ? 9.338 -11.336 -20.644 1.00 57.84 91 ILE A N 1
ATOM 665 C CA . ILE A 1 91 ? 10.525 -11.275 -19.764 1.00 57.84 91 ILE A CA 1
ATOM 666 C C . ILE A 1 91 ? 10.408 -10.147 -18.728 1.00 57.84 91 ILE A C 1
ATOM 668 O O . ILE A 1 91 ? 10.885 -10.296 -17.607 1.00 57.84 91 ILE A O 1
ATOM 672 N N . SER A 1 92 ? 9.733 -9.044 -19.070 1.00 66.25 92 SER A N 1
ATOM 673 C CA . SER A 1 92 ? 9.460 -7.947 -18.137 1.00 66.25 92 SER A CA 1
ATOM 674 C C . SER A 1 92 ? 7.961 -7.760 -17.915 1.00 66.25 92 SER A C 1
ATOM 676 O O . SER A 1 92 ? 7.177 -7.506 -18.838 1.00 66.25 92 SER A O 1
ATOM 678 N N . ARG A 1 93 ? 7.524 -7.907 -16.665 1.00 70.31 93 ARG A N 1
ATOM 679 C CA . ARG A 1 93 ? 6.110 -7.820 -16.294 1.00 70.31 93 ARG A CA 1
ATOM 680 C C . ARG A 1 93 ? 5.706 -6.387 -15.974 1.00 70.31 93 ARG A C 1
ATOM 682 O O . ARG A 1 93 ? 4.583 -5.980 -16.281 1.00 70.31 93 ARG A O 1
ATOM 689 N N . TYR A 1 94 ? 6.618 -5.625 -15.376 1.00 73.06 94 TYR A N 1
ATOM 690 C CA . TYR A 1 94 ? 6.393 -4.232 -15.010 1.00 73.06 94 TYR A CA 1
ATOM 691 C C . TYR A 1 94 ? 6.909 -3.292 -16.098 1.00 73.06 94 TYR A C 1
ATOM 693 O O . TYR A 1 94 ? 6.198 -2.352 -16.469 1.00 73.06 94 TYR A O 1
ATOM 701 N N . LEU A 1 95 ? 8.099 -3.571 -16.648 1.00 72.88 95 LEU A N 1
ATOM 702 C CA . LEU A 1 95 ? 8.742 -2.678 -17.620 1.00 72.88 95 LEU A CA 1
ATOM 703 C C . LEU A 1 95 ? 8.120 -2.714 -19.023 1.00 72.88 95 LEU A C 1
ATOM 705 O O . LEU A 1 95 ? 8.239 -1.746 -19.768 1.00 72.88 95 LEU A O 1
ATOM 709 N N . SER A 1 96 ? 7.383 -3.770 -19.374 1.00 71.62 96 SER A N 1
ATOM 710 C CA . SER A 1 96 ? 6.660 -3.859 -20.655 1.00 71.62 96 SER A CA 1
ATOM 711 C C . SER A 1 96 ? 5.570 -2.797 -20.831 1.00 71.62 96 SER A C 1
ATOM 713 O O . SER A 1 96 ? 5.117 -2.564 -21.949 1.00 71.62 96 SER A O 1
ATOM 715 N N . LYS A 1 97 ? 5.147 -2.140 -19.742 1.00 73.19 97 LYS A N 1
ATOM 716 C CA . LYS A 1 97 ? 4.171 -1.042 -19.771 1.00 73.19 97 LYS A CA 1
ATOM 717 C C . LYS A 1 97 ? 4.808 0.349 -19.794 1.00 73.19 97 LYS A C 1
ATOM 719 O O . LYS A 1 97 ? 4.073 1.330 -19.678 1.00 73.19 97 LYS A O 1
ATOM 724 N N . LEU A 1 98 ? 6.137 0.466 -19.894 1.00 72.69 98 LEU A N 1
ATOM 725 C CA . LEU A 1 98 ? 6.745 1.780 -20.093 1.00 72.69 98 LEU A CA 1
ATOM 726 C C . LEU A 1 98 ? 6.268 2.354 -21.434 1.00 72.69 98 LEU 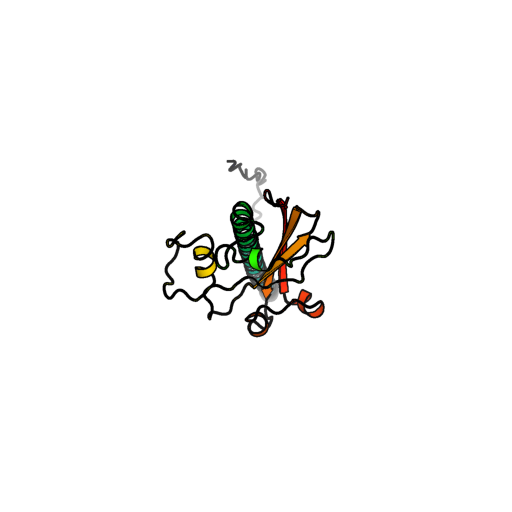A C 1
ATOM 728 O O . LEU A 1 98 ? 6.395 1.683 -22.459 1.00 72.69 98 LEU A O 1
ATOM 732 N N . PRO A 1 99 ? 5.724 3.582 -21.460 1.00 64.75 99 PRO A N 1
ATOM 733 C CA . PRO A 1 99 ? 5.383 4.216 -22.717 1.00 64.75 99 PRO A CA 1
ATOM 734 C C . PRO A 1 99 ? 6.660 4.488 -23.513 1.00 64.75 99 PRO A C 1
ATOM 736 O O . PRO A 1 99 ? 7.598 5.111 -23.018 1.00 64.75 99 PRO A O 1
ATOM 739 N N . LEU A 1 100 ? 6.662 4.036 -24.764 1.00 63.97 100 LEU A N 1
ATOM 740 C CA . LEU A 1 100 ? 7.583 4.484 -25.804 1.00 63.97 100 LEU A CA 1
ATOM 741 C C . LEU A 1 100 ? 6.969 5.782 -26.360 1.00 63.97 100 LEU A C 1
ATOM 743 O O . LEU A 1 100 ? 5.968 5.696 -27.075 1.00 63.97 100 LEU A O 1
ATOM 747 N N . PRO A 1 101 ? 7.424 6.978 -25.936 1.00 56.09 101 PRO A N 1
ATOM 748 C CA . PRO A 1 101 ? 8.690 7.534 -26.412 1.00 56.09 101 PRO A CA 1
ATOM 749 C C . PRO A 1 101 ? 9.539 8.236 -25.335 1.00 56.09 101 PRO A C 1
ATOM 751 O O . PRO A 1 101 ? 9.058 8.728 -24.316 1.00 56.09 101 PRO A O 1
ATOM 754 N N . VAL A 1 102 ? 10.832 8.320 -25.638 1.00 56.81 102 VAL A N 1
ATOM 755 C CA . VAL A 1 102 ? 11.912 8.896 -24.836 1.00 56.81 102 VAL A CA 1
ATOM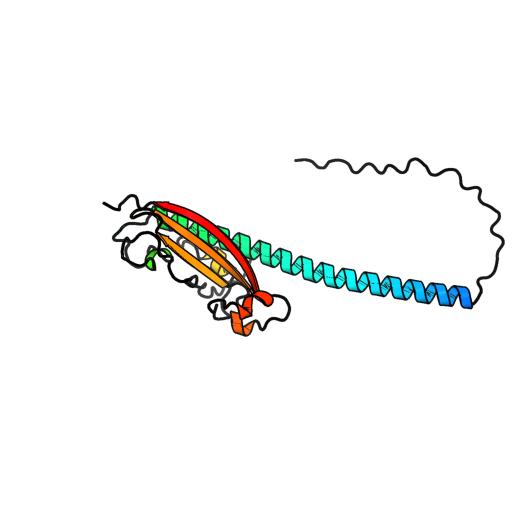 756 C C . VAL A 1 102 ? 11.748 10.422 -24.707 1.00 56.81 102 VAL A C 1
ATOM 758 O O . VAL A 1 102 ? 12.320 11.192 -25.474 1.00 56.81 102 VAL A O 1
ATOM 761 N N . GLY A 1 103 ? 10.904 10.878 -23.781 1.00 57.81 103 GLY A N 1
ATOM 762 C CA . GLY A 1 103 ? 10.625 12.296 -23.531 1.00 57.81 103 GLY A CA 1
ATOM 763 C C . GLY A 1 103 ? 10.767 12.643 -22.052 1.00 57.81 103 GLY A C 1
ATOM 764 O O . GLY A 1 103 ? 10.232 11.952 -21.189 1.00 57.81 103 GLY A O 1
ATOM 765 N N . THR A 1 104 ? 11.498 13.712 -21.742 1.00 57.94 104 THR A N 1
ATOM 766 C CA . THR A 1 104 ? 11.779 14.136 -20.366 1.00 57.94 104 THR A CA 1
ATOM 767 C C . THR A 1 104 ? 10.530 14.660 -19.652 1.00 57.94 104 THR A C 1
ATOM 769 O O . THR A 1 104 ? 9.802 15.507 -20.164 1.00 57.94 104 THR A O 1
ATOM 772 N N . GLY A 1 105 ? 10.306 14.200 -18.417 1.00 60.41 105 GLY A N 1
ATOM 773 C CA . GLY A 1 105 ? 9.490 14.913 -17.433 1.00 60.41 105 GLY A CA 1
ATOM 774 C C . GLY A 1 105 ? 7.999 14.577 -17.350 1.00 60.41 105 GLY A C 1
ATOM 775 O O . GLY A 1 105 ? 7.352 15.093 -16.440 1.00 60.41 105 GLY A O 1
ATOM 776 N N . SER A 1 106 ? 7.440 13.712 -18.209 1.00 68.25 106 SER A N 1
ATOM 777 C CA . SER A 1 106 ? 6.041 13.276 -18.050 1.00 68.25 106 SER A CA 1
ATOM 778 C C . SER A 1 106 ? 5.951 11.954 -17.272 1.00 68.25 106 SER A C 1
ATOM 780 O O . SER A 1 106 ? 6.460 10.933 -17.746 1.00 68.25 106 SER A O 1
ATOM 782 N N . PRO A 1 107 ? 5.362 11.942 -16.060 1.00 73.38 107 PRO A N 1
ATOM 783 C CA . PRO A 1 107 ? 5.096 10.707 -15.339 1.00 73.38 107 PRO A CA 1
ATOM 784 C C . PRO A 1 107 ? 3.991 9.911 -16.041 1.00 73.38 107 PRO A C 1
ATOM 786 O O . PRO A 1 107 ? 3.015 10.483 -16.521 1.00 73.38 107 PRO A O 1
ATOM 789 N N . THR A 1 108 ? 4.109 8.585 -16.054 1.00 79.50 108 THR A N 1
ATOM 790 C CA . THR A 1 108 ? 3.011 7.707 -16.466 1.00 79.50 108 THR A CA 1
ATOM 791 C C . THR A 1 108 ? 1.829 7.880 -15.520 1.00 79.50 108 THR A C 1
ATOM 793 O O . THR A 1 108 ? 1.992 8.260 -14.357 1.00 79.50 108 THR A O 1
ATOM 796 N N . ASP A 1 109 ? 0.631 7.524 -15.970 1.00 83.50 109 ASP A N 1
ATOM 797 C CA . ASP A 1 109 ? -0.457 7.295 -15.027 1.00 83.50 109 ASP A CA 1
ATOM 798 C C . ASP A 1 109 ? -0.096 6.158 -14.059 1.00 83.50 109 ASP A C 1
ATOM 800 O O . ASP A 1 109 ? 0.827 5.367 -14.293 1.00 83.50 109 ASP A O 1
ATOM 804 N N . TRP A 1 110 ? -0.806 6.096 -12.933 1.00 82.25 110 TRP A N 1
ATOM 805 C CA . TRP A 1 110 ? -0.666 4.985 -11.999 1.00 82.25 110 TRP A CA 1
ATOM 806 C C . TRP A 1 110 ? -1.142 3.699 -12.669 1.00 82.25 110 TRP A C 1
ATOM 808 O O . TRP A 1 110 ? -2.306 3.555 -13.036 1.00 82.25 110 TRP A O 1
ATOM 818 N N . LEU A 1 111 ? -0.226 2.751 -12.812 1.00 81.50 111 LEU A N 1
ATOM 819 C CA . LEU A 1 111 ? -0.486 1.442 -13.379 1.00 81.50 111 LEU A CA 1
ATOM 820 C C . LEU A 1 111 ? -0.747 0.456 -12.246 1.00 81.50 111 LEU A C 1
ATOM 822 O O . LEU A 1 111 ? -0.039 0.440 -11.239 1.00 81.50 111 LEU A O 1
ATOM 826 N N . ASN A 1 112 ? -1.752 -0.398 -12.415 1.00 77.19 112 ASN A N 1
ATOM 827 C CA . ASN A 1 112 ? -2.013 -1.463 -11.457 1.00 77.19 112 ASN A CA 1
ATOM 828 C C . ASN A 1 112 ? -0.968 -2.580 -11.593 1.00 77.19 112 ASN A C 1
ATOM 830 O O . ASN A 1 112 ? -0.687 -3.062 -12.701 1.00 77.19 112 ASN A O 1
ATOM 834 N N . GLY A 1 113 ? -0.434 -2.992 -10.439 1.00 63.22 113 GLY A N 1
ATOM 835 C CA . GLY A 1 113 ? 0.390 -4.181 -10.270 1.00 63.22 113 GLY A CA 1
ATOM 836 C C . GLY A 1 113 ? -0.331 -5.414 -10.817 1.00 63.22 113 GLY A C 1
ATOM 837 O O . GLY A 1 113 ? -1.540 -5.559 -10.614 1.00 63.22 113 GLY A O 1
ATOM 838 N N . PRO A 1 114 ? 0.361 -6.297 -11.543 1.00 60.03 114 PRO A N 1
ATOM 839 C CA . PRO A 1 114 ? -0.250 -7.504 -12.056 1.00 60.03 114 PRO A CA 1
ATOM 840 C C . PRO A 1 114 ? -0.539 -8.440 -10.872 1.00 60.03 114 PRO A C 1
ATOM 842 O O . PRO A 1 114 ? 0.367 -8.958 -10.225 1.00 60.03 114 PRO A O 1
ATOM 845 N N . GLY A 1 115 ? -1.824 -8.620 -10.560 1.00 48.75 115 GLY A N 1
ATOM 846 C CA . GLY A 1 115 ? -2.258 -9.446 -9.435 1.00 48.75 115 GLY A CA 1
ATOM 847 C C . GLY A 1 115 ? -1.727 -10.881 -9.513 1.00 48.75 115 GLY A C 1
ATOM 848 O O . GLY A 1 115 ? -1.401 -11.399 -10.586 1.00 48.75 115 GLY A O 1
ATOM 849 N N . ALA A 1 116 ? -1.638 -11.528 -8.358 1.00 39.38 116 ALA A N 1
ATOM 850 C CA . ALA A 1 116 ? -1.287 -12.934 -8.252 1.00 39.38 116 ALA A CA 1
ATOM 851 C C . ALA A 1 116 ? -2.355 -13.818 -8.915 1.00 39.38 116 ALA A C 1
ATOM 853 O O . ALA A 1 116 ? -3.525 -13.722 -8.522 1.00 39.38 116 ALA A O 1
ATOM 854 N N . PRO A 1 117 ? -2.018 -14.708 -9.863 1.00 39.75 117 PRO A N 1
ATOM 855 C CA . PRO A 1 117 ? -2.898 -15.832 -10.155 1.00 39.75 117 PRO A CA 1
ATOM 856 C C . PRO A 1 117 ? -3.001 -16.724 -8.905 1.00 39.75 117 PRO A C 1
ATOM 858 O O . PRO A 1 117 ? -2.023 -16.916 -8.184 1.00 39.75 117 PRO A O 1
ATOM 861 N N . LEU A 1 118 ? -4.202 -17.236 -8.615 1.00 36.91 118 LEU A N 1
ATOM 862 C CA . LEU A 1 118 ? -4.433 -18.100 -7.454 1.00 36.91 118 LEU A CA 1
ATOM 863 C C . LEU A 1 118 ? -3.549 -19.356 -7.527 1.00 36.91 118 LEU A C 1
ATOM 865 O O . LEU A 1 118 ? -3.749 -20.188 -8.407 1.00 36.91 118 LEU A O 1
ATOM 869 N N . SER A 1 119 ? -2.654 -19.541 -6.554 1.00 38.16 119 SER A N 1
ATOM 870 C CA . SER A 1 119 ? -2.110 -20.864 -6.236 1.00 38.16 119 SER A CA 1
ATOM 871 C C . SER A 1 119 ? -3.065 -21.591 -5.285 1.00 38.16 119 SER A C 1
ATOM 873 O O . SER A 1 119 ? -3.603 -21.004 -4.340 1.00 38.16 119 SER A O 1
ATOM 875 N N . THR A 1 120 ? -3.321 -22.870 -5.554 1.00 39.62 120 THR A N 1
ATOM 876 C CA . THR A 1 120 ? -4.211 -23.737 -4.767 1.00 39.62 120 THR A CA 1
ATOM 877 C C . THR A 1 120 ? -3.601 -24.218 -3.451 1.00 39.62 120 THR A C 1
ATOM 879 O O . THR A 1 120 ? -4.337 -24.754 -2.623 1.00 39.62 120 THR A O 1
ATOM 882 N N . ASP A 1 121 ? -2.304 -24.003 -3.220 1.00 35.84 121 ASP A N 1
ATOM 883 C CA . ASP A 1 121 ? -1.621 -24.452 -2.005 1.00 35.84 121 ASP A CA 1
ATOM 884 C C . ASP A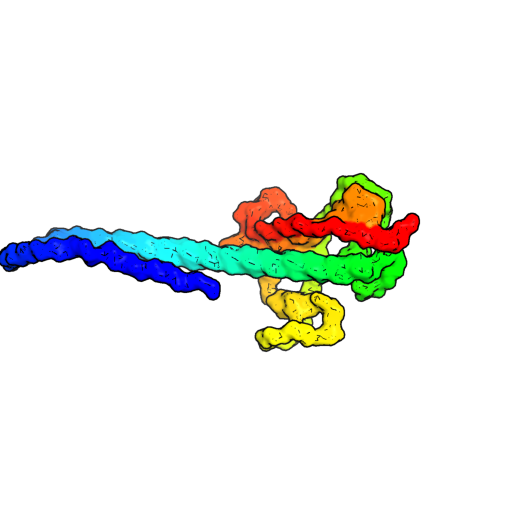 1 121 ? -1.413 -23.296 -1.010 1.00 35.84 121 ASP A C 1
ATOM 886 O O . ASP A 1 121 ? -0.925 -22.226 -1.367 1.00 35.84 121 ASP A O 1
ATOM 890 N N . LYS A 1 122 ? -1.861 -23.477 0.241 1.00 34.22 122 LYS A N 1
ATOM 891 C CA . LYS A 1 122 ? -1.990 -22.407 1.262 1.00 34.22 122 LYS A CA 1
ATOM 892 C C . LYS A 1 122 ?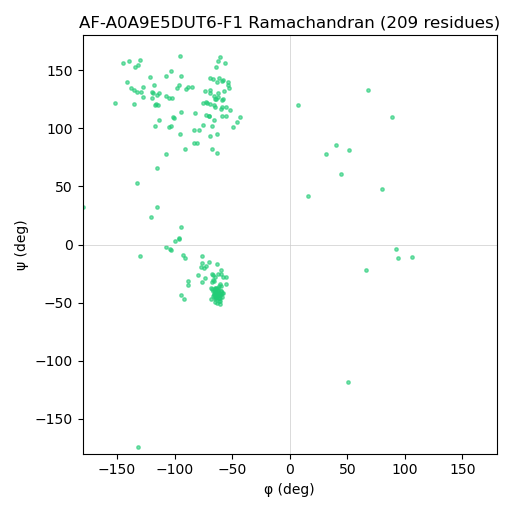 -1.156 -22.655 2.521 1.00 34.22 122 LYS A C 1
ATOM 894 O O . LYS A 1 122 ? -1.499 -22.162 3.600 1.00 34.22 122 LYS A O 1
ATOM 899 N N . ARG A 1 123 ? -0.090 -23.446 2.426 1.00 27.64 123 ARG A N 1
ATOM 900 C CA . ARG A 1 123 ? 0.785 -23.759 3.563 1.00 27.64 123 ARG A CA 1
ATOM 901 C C . ARG A 1 123 ? 2.064 -22.918 3.516 1.00 27.64 123 ARG A C 1
ATOM 903 O O . ARG A 1 123 ? 2.903 -23.098 2.655 1.00 27.64 123 ARG A O 1
ATOM 910 N N . VAL A 1 124 ? 2.128 -21.986 4.468 1.00 31.38 124 VAL A N 1
ATOM 911 C CA . VAL A 1 124 ? 3.279 -21.280 5.062 1.00 31.38 124 VAL A CA 1
ATOM 912 C C . VAL A 1 124 ? 4.659 -21.512 4.410 1.00 31.38 124 VAL A C 1
ATOM 914 O O . VAL A 1 124 ? 5.204 -22.607 4.494 1.00 31.38 124 VAL A O 1
ATOM 917 N N . GLY A 1 125 ? 5.286 -20.433 3.927 1.00 27.33 125 GLY A N 1
ATOM 918 C CA . GLY A 1 125 ? 6.745 -20.273 3.989 1.00 27.33 125 GLY A CA 1
ATOM 919 C C . GLY A 1 125 ? 7.599 -20.988 2.940 1.00 27.33 125 GLY A C 1
ATOM 920 O O . GLY A 1 125 ? 8.621 -21.565 3.305 1.00 27.33 125 GLY A O 1
ATOM 921 N N . GLN A 1 126 ? 7.262 -20.897 1.654 1.00 29.30 126 GLN A N 1
ATOM 922 C CA . GLN A 1 126 ? 8.228 -21.192 0.591 1.00 29.30 126 GLN A CA 1
ATOM 923 C C . GLN A 1 126 ? 8.556 -19.927 -0.206 1.00 29.30 126 GLN A C 1
ATOM 925 O O . GLN A 1 126 ? 7.759 -19.442 -1.005 1.00 29.30 126 GLN A O 1
ATOM 930 N N . MET A 1 127 ? 9.765 -19.400 0.008 1.00 32.03 127 MET A N 1
ATOM 931 C CA . MET A 1 127 ? 10.451 -18.645 -1.035 1.00 32.03 127 MET A CA 1
ATOM 932 C C . MET A 1 127 ? 10.774 -19.619 -2.172 1.00 32.03 127 MET A C 1
ATOM 934 O O . MET A 1 127 ? 11.521 -20.569 -1.960 1.00 32.03 127 MET A O 1
ATOM 938 N N . GLY A 1 128 ? 10.241 -19.347 -3.363 1.00 33.50 128 GLY A N 1
ATOM 939 C CA . GLY A 1 128 ? 10.656 -19.990 -4.608 1.00 33.50 128 GLY A CA 1
ATOM 940 C C . GLY A 1 128 ? 9.906 -21.277 -4.950 1.00 33.50 128 GLY A C 1
ATOM 941 O O . GLY A 1 128 ? 10.142 -22.331 -4.375 1.00 33.50 128 GLY A O 1
ATOM 942 N N . ALA A 1 129 ? 9.077 -21.192 -5.986 1.00 35.41 129 ALA A N 1
ATOM 943 C CA . ALA A 1 129 ? 8.847 -22.299 -6.902 1.00 35.41 129 ALA A CA 1
ATOM 944 C C . ALA A 1 129 ? 9.346 -21.812 -8.262 1.00 35.41 129 ALA A C 1
ATOM 946 O O . ALA A 1 129 ? 8.666 -20.965 -8.825 1.00 35.41 129 ALA A O 1
ATOM 947 N N . ASP A 1 130 ? 10.544 -22.242 -8.687 1.00 38.06 130 ASP A N 1
ATOM 948 C CA . ASP A 1 130 ? 11.180 -22.173 -10.028 1.00 38.06 130 ASP A CA 1
ATOM 949 C C . ASP A 1 130 ? 10.593 -21.207 -11.086 1.00 38.06 130 ASP A C 1
ATOM 951 O O . ASP A 1 130 ? 10.480 -21.521 -12.270 1.00 38.06 130 ASP A O 1
ATOM 955 N N . GLN A 1 131 ? 10.221 -19.999 -10.681 1.00 43.88 131 GLN A N 1
ATOM 956 C CA . GLN A 1 131 ? 9.615 -18.981 -11.522 1.00 43.88 131 GLN A CA 1
ATOM 957 C C . GLN A 1 131 ? 10.247 -17.645 -11.177 1.00 43.88 131 GLN A C 1
ATOM 959 O O . GLN A 1 131 ? 10.433 -17.315 -10.004 1.00 43.88 131 GLN A O 1
ATOM 964 N N . MET A 1 132 ? 10.608 -16.896 -12.218 1.00 38.50 132 MET A N 1
ATOM 965 C CA . MET A 1 132 ? 11.338 -15.641 -12.094 1.00 38.50 132 MET A CA 1
ATOM 966 C C . MET A 1 132 ? 10.601 -14.660 -11.160 1.00 38.50 132 MET A C 1
ATOM 968 O O . MET A 1 132 ? 9.535 -14.133 -11.468 1.00 38.50 132 MET A O 1
ATOM 972 N N . TYR A 1 133 ? 11.225 -14.453 -10.001 1.00 42.88 133 TYR A N 1
ATOM 973 C CA . TYR A 1 133 ? 11.194 -13.289 -9.112 1.00 42.88 133 TYR A CA 1
ATOM 974 C C . TYR A 1 133 ? 9.911 -12.874 -8.358 1.00 42.88 133 TYR A C 1
ATOM 976 O O . TYR A 1 133 ? 10.075 -12.255 -7.313 1.00 42.88 133 TYR A O 1
ATOM 984 N N . ASP A 1 134 ? 8.683 -13.238 -8.755 1.00 44.78 134 ASP A N 1
ATOM 985 C CA . ASP A 1 134 ? 7.475 -12.554 -8.210 1.00 44.78 134 ASP A CA 1
ATOM 986 C C . ASP A 1 134 ? 6.357 -13.485 -7.664 1.00 44.78 134 ASP A C 1
ATOM 988 O O . ASP A 1 134 ? 5.415 -13.040 -7.011 1.00 44.78 134 ASP A O 1
ATOM 992 N N . GLN A 1 135 ? 6.410 -14.808 -7.880 1.00 46.31 135 GLN A N 1
ATOM 993 C CA . GLN A 1 135 ? 5.281 -15.683 -7.499 1.00 46.31 135 GLN A CA 1
ATOM 994 C C . GLN A 1 135 ? 5.133 -15.929 -5.987 1.00 46.31 135 GLN A C 1
ATOM 996 O O . GLN A 1 135 ? 4.013 -16.121 -5.527 1.00 46.31 135 GLN A O 1
ATOM 1001 N N . GLY A 1 136 ? 6.213 -15.900 -5.199 1.00 46.88 136 GLY A N 1
ATOM 1002 C CA . GLY A 1 136 ? 6.152 -16.208 -3.760 1.00 46.88 136 GLY A CA 1
ATOM 1003 C C . GLY A 1 136 ? 5.362 -15.177 -2.946 1.00 46.88 136 GLY A C 1
ATOM 1004 O O . GLY A 1 136 ? 4.498 -15.540 -2.154 1.00 46.88 136 GLY A O 1
ATOM 1005 N N . VAL A 1 137 ? 5.588 -13.885 -3.199 1.00 45.88 137 VAL A N 1
ATOM 1006 C CA . VAL A 1 137 ? 4.8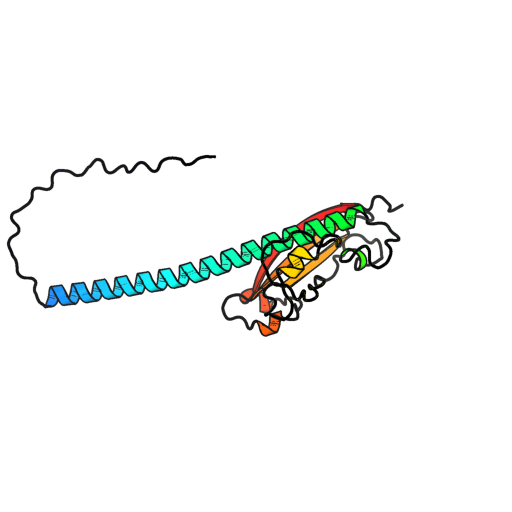79 -12.783 -2.516 1.00 45.88 137 VAL A CA 1
ATOM 1007 C C . VAL A 1 137 ? 3.457 -12.616 -3.049 1.00 45.88 137 VAL A C 1
ATOM 1009 O O . VAL A 1 137 ? 2.525 -12.320 -2.305 1.00 45.88 137 VAL A O 1
ATOM 1012 N N . LEU A 1 138 ? 3.248 -12.895 -4.332 1.00 46.25 138 LEU A N 1
ATOM 1013 C CA . LEU A 1 138 ? 1.918 -12.940 -4.925 1.00 46.25 138 LEU A CA 1
ATOM 1014 C C . LEU A 1 138 ? 1.083 -14.119 -4.387 1.00 46.25 138 LEU A C 1
ATOM 1016 O O . LEU A 1 138 ? -0.120 -13.972 -4.173 1.00 46.25 138 LEU A O 1
ATOM 1020 N N . GLN A 1 139 ? 1.701 -15.252 -4.049 1.00 48.72 139 GLN A N 1
ATOM 1021 C CA . GLN A 1 139 ? 1.030 -16.354 -3.348 1.00 48.72 139 GLN A CA 1
ATOM 1022 C C . GLN A 1 139 ? 0.631 -16.011 -1.902 1.00 48.72 139 GLN A C 1
ATOM 1024 O O . GLN A 1 139 ? -0.358 -16.558 -1.406 1.00 48.72 139 GLN A O 1
ATOM 1029 N N . GLU A 1 140 ? 1.306 -15.061 -1.245 1.00 49.03 140 GLU A N 1
ATOM 1030 C CA . GLU A 1 140 ? 0.855 -14.513 0.047 1.00 49.03 140 GLU A CA 1
ATOM 1031 C C . GLU A 1 140 ? -0.414 -13.651 -0.083 1.00 49.03 140 GLU A C 1
ATOM 1033 O O . GLU A 1 140 ? -1.111 -13.411 0.907 1.00 49.03 140 GLU A O 1
ATOM 1038 N N . MET A 1 141 ? -0.774 -13.242 -1.306 1.00 47.41 141 MET A N 1
ATOM 1039 C CA . MET A 1 141 ? -1.980 -12.472 -1.621 1.00 47.41 141 MET A CA 1
ATOM 1040 C C . MET A 1 141 ? -2.949 -13.269 -2.507 1.00 47.41 141 MET A C 1
ATOM 1042 O O . MET A 1 141 ? -3.202 -12.886 -3.653 1.00 47.41 141 MET A O 1
ATOM 1046 N N . PRO A 1 142 ? -3.541 -14.372 -2.003 1.00 49.91 142 PRO A N 1
ATOM 1047 C CA . PRO A 1 142 ? -4.423 -15.210 -2.800 1.00 49.91 142 PRO A CA 1
ATOM 1048 C C . PRO A 1 142 ? -5.618 -14.396 -3.308 1.00 49.91 142 PRO A C 1
ATOM 1050 O O . PRO A 1 142 ? -6.458 -13.928 -2.528 1.00 49.91 142 PRO A O 1
ATOM 1053 N N . ALA A 1 143 ? -5.723 -14.260 -4.632 1.00 44.25 143 ALA A N 1
ATOM 1054 C CA . ALA A 1 143 ? -6.912 -13.713 -5.268 1.00 44.25 143 ALA A CA 1
ATOM 1055 C C . ALA A 1 143 ? -8.152 -14.498 -4.784 1.00 44.25 143 ALA A C 1
ATOM 1057 O O . ALA A 1 143 ? -8.098 -15.698 -4.539 1.00 44.25 143 ALA A O 1
ATOM 1058 N N . GLY A 1 144 ? -9.266 -13.815 -4.523 1.00 44.34 144 GLY A N 1
ATOM 1059 C CA . GLY A 1 144 ? -10.498 -14.450 -4.028 1.00 44.34 144 GLY A CA 1
ATOM 1060 C C . GLY A 1 144 ? -10.697 -14.469 -2.504 1.00 44.34 144 GLY A C 1
ATOM 1061 O O . GLY A 1 144 ? -11.824 -14.680 -2.060 1.00 44.34 144 GLY A O 1
ATOM 1062 N N . ARG A 1 145 ? -9.686 -14.148 -1.681 1.00 43.56 145 ARG A N 1
ATOM 1063 C CA . ARG A 1 145 ? -9.902 -13.742 -0.275 1.00 43.56 145 ARG A CA 1
ATOM 1064 C C . ARG A 1 145 ? -9.654 -12.247 -0.139 1.00 43.56 145 ARG A C 1
ATOM 1066 O O . ARG A 1 145 ? -8.584 -11.859 0.297 1.00 43.56 145 ARG A O 1
ATOM 1073 N N . GLY A 1 146 ? -10.638 -11.447 -0.568 1.00 50.34 146 GLY A N 1
ATOM 1074 C CA . GLY A 1 146 ? -10.700 -9.989 -0.383 1.00 50.34 146 GLY A CA 1
ATOM 1075 C C . GLY A 1 146 ? -9.332 -9.313 -0.370 1.00 50.34 146 GLY A C 1
ATOM 1076 O O . GLY A 1 146 ? -8.838 -9.024 0.716 1.00 50.34 146 GLY A O 1
ATOM 1077 N N . GLN A 1 147 ? -8.731 -9.124 -1.555 1.00 57.12 147 GLN A N 1
ATOM 1078 C CA . GLN A 1 147 ? -7.431 -8.463 -1.713 1.00 57.12 147 GLN A CA 1
ATOM 1079 C C . GLN A 1 147 ? -7.410 -7.194 -0.862 1.00 57.12 147 GLN A C 1
ATOM 1081 O O . GLN A 1 147 ? -8.104 -6.220 -1.148 1.00 57.12 147 GLN A O 1
ATOM 1086 N N . ARG A 1 148 ? -6.687 -7.268 0.257 1.00 68.44 148 ARG A N 1
ATOM 1087 C CA . ARG A 1 148 ? -6.673 -6.204 1.261 1.00 68.44 148 ARG A CA 1
ATOM 1088 C C . ARG A 1 148 ? -5.748 -5.072 0.842 1.00 68.44 148 ARG A C 1
ATOM 1090 O O . ARG A 1 148 ? -5.972 -3.938 1.243 1.00 68.44 148 ARG A O 1
ATOM 1097 N N . PHE A 1 149 ? -4.749 -5.399 0.030 1.00 78.06 149 PHE A N 1
ATOM 1098 C CA . PHE A 1 149 ? -3.733 -4.488 -0.459 1.00 78.06 149 PHE A CA 1
ATOM 1099 C C . PHE A 1 149 ? -3.811 -4.401 -1.975 1.00 78.06 149 PHE A C 1
ATOM 1101 O O . PHE A 1 149 ? -3.939 -5.413 -2.664 1.00 78.06 149 PHE A O 1
ATOM 1108 N N . CYS A 1 150 ? -3.695 -3.181 -2.469 1.00 81.12 150 CYS A N 1
ATOM 1109 C CA . CYS A 1 150 ? -3.600 -2.866 -3.875 1.00 81.12 150 CYS A CA 1
ATOM 1110 C C . CYS A 1 150 ? -2.271 -2.188 -4.140 1.00 81.12 150 CYS A C 1
ATOM 1112 O O . CYS A 1 150 ? -1.895 -1.243 -3.447 1.00 81.12 150 CYS A O 1
ATOM 1114 N N . VAL A 1 151 ? -1.571 -2.687 -5.152 1.00 84.00 151 VAL A N 1
ATOM 1115 C CA . VAL A 1 151 ? -0.277 -2.167 -5.576 1.00 84.00 151 VAL A CA 1
ATOM 1116 C C . VAL A 1 151 ? -0.473 -1.380 -6.857 1.00 84.00 151 VAL A C 1
ATOM 1118 O O . VAL A 1 151 ? -1.009 -1.886 -7.843 1.00 84.00 151 VAL A O 1
ATOM 1121 N N . GLN A 1 152 ? -0.006 -0.144 -6.843 1.00 86.94 152 GLN A N 1
ATOM 1122 C CA . GLN A 1 152 ? 0.120 0.708 -8.007 1.00 86.94 152 GLN A CA 1
ATOM 1123 C C . GLN A 1 152 ? 1.575 1.112 -8.166 1.00 86.94 152 GLN A C 1
ATOM 1125 O O . GLN A 1 152 ? 2.287 1.327 -7.188 1.00 86.94 152 GLN A O 1
ATOM 1130 N N . TYR A 1 153 ? 2.020 1.224 -9.405 1.00 88.69 153 TYR A N 1
ATOM 1131 C CA . TYR A 1 153 ? 3.349 1.710 -9.726 1.00 88.69 153 TYR A CA 1
ATOM 1132 C C . TYR A 1 153 ? 3.262 2.766 -10.818 1.00 88.69 153 TYR A C 1
ATOM 1134 O O . TYR A 1 153 ? 2.310 2.812 -11.596 1.00 88.69 153 TYR A O 1
ATOM 1142 N N . ARG A 1 154 ? 4.248 3.650 -10.844 1.00 88.88 154 ARG A N 1
ATOM 1143 C CA . ARG A 1 154 ? 4.339 4.749 -11.794 1.00 88.88 154 ARG A CA 1
ATOM 1144 C C . ARG A 1 154 ? 5.786 4.936 -12.204 1.00 88.88 154 ARG A C 1
ATOM 1146 O O . ARG A 1 154 ? 6.673 4.883 -11.357 1.00 88.88 154 ARG A O 1
ATOM 1153 N N . PHE A 1 155 ? 6.008 5.200 -13.482 1.00 88.00 155 PHE A N 1
ATOM 1154 C CA . PHE A 1 155 ? 7.319 5.540 -14.015 1.00 88.00 155 PHE A CA 1
ATOM 1155 C C . PHE A 1 155 ? 7.364 7.022 -14.368 1.00 88.00 155 PHE A C 1
ATOM 1157 O O . PHE A 1 155 ? 6.367 7.604 -14.773 1.00 88.00 155 PHE A O 1
ATOM 1164 N N . THR A 1 156 ? 8.506 7.669 -14.187 1.00 88.25 156 THR A N 1
ATOM 1165 C CA . THR A 1 156 ? 8.730 9.057 -14.601 1.00 88.25 156 THR A CA 1
ATOM 1166 C C . THR A 1 156 ? 10.081 9.147 -15.275 1.00 88.25 156 THR A C 1
ATOM 1168 O O . THR A 1 156 ? 11.096 8.839 -14.654 1.00 88.25 156 THR A O 1
ATOM 1171 N N . TRP A 1 157 ? 10.112 9.578 -16.530 1.00 84.31 157 TRP A N 1
ATOM 1172 C CA . TRP A 1 157 ? 11.368 9.804 -17.237 1.00 84.31 157 TRP A CA 1
ATOM 1173 C C . TRP A 1 157 ? 12.091 11.017 -16.648 1.00 84.31 157 TRP A C 1
ATOM 1175 O O . TRP A 1 157 ? 11.542 12.122 -16.614 1.00 84.31 157 TRP A O 1
ATOM 1185 N N . VAL A 1 158 ? 13.315 10.801 -16.165 1.00 85.38 158 VAL A N 1
ATOM 1186 C CA . VAL A 1 158 ? 14.195 11.859 -15.645 1.00 85.38 158 VAL A CA 1
ATOM 1187 C C . VAL A 1 158 ? 15.089 12.383 -16.767 1.00 85.38 158 VAL A C 1
ATOM 1189 O O . VAL A 1 158 ? 15.184 13.591 -16.965 1.00 85.38 158 VAL A O 1
ATOM 1192 N N . THR A 1 159 ? 15.696 11.471 -17.525 1.00 83.44 159 THR A N 1
ATOM 1193 C CA . THR A 1 159 ? 16.450 11.741 -18.760 1.00 83.44 159 THR A CA 1
ATOM 1194 C C . THR A 1 159 ? 15.992 10.764 -19.843 1.00 83.44 159 THR A C 1
ATOM 1196 O O . THR A 1 159 ? 15.039 10.016 -19.641 1.00 83.44 159 THR A O 1
ATOM 1199 N N . THR A 1 160 ? 16.647 10.768 -21.002 1.00 78.94 160 THR A N 1
ATOM 1200 C CA . THR A 1 160 ? 16.366 9.830 -22.096 1.00 78.94 160 THR A CA 1
ATOM 1201 C C . THR A 1 160 ? 16.712 8.382 -21.747 1.00 78.94 160 THR A C 1
ATOM 1203 O O . THR A 1 160 ? 16.074 7.448 -22.211 1.00 78.94 160 THR A O 1
ATOM 1206 N N . ASP A 1 161 ? 17.714 8.189 -20.901 1.00 78.75 161 ASP A N 1
ATOM 1207 C CA . ASP A 1 161 ? 18.228 6.889 -20.490 1.00 78.75 161 ASP A CA 1
ATOM 1208 C C . ASP A 1 161 ? 17.858 6.541 -19.047 1.00 78.75 161 ASP A C 1
ATOM 1210 O O . ASP A 1 161 ? 18.193 5.454 -18.589 1.00 78.75 161 ASP A O 1
ATOM 1214 N N . VAL A 1 162 ? 17.172 7.429 -18.320 1.00 83.62 162 VAL A N 1
ATOM 1215 C CA . VAL A 1 162 ?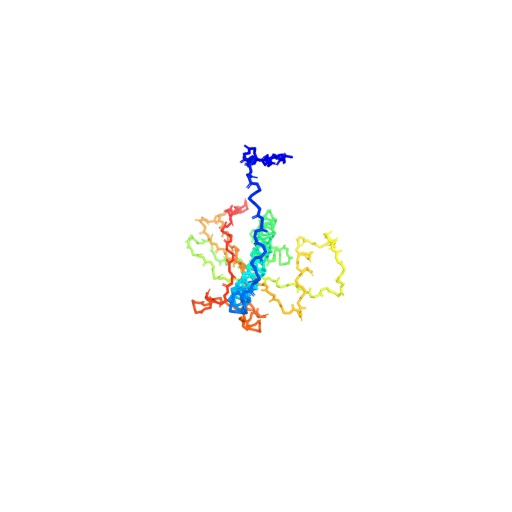 16.929 7.277 -16.885 1.00 83.62 162 VAL A CA 1
ATOM 1216 C C . VAL A 1 162 ? 15.456 7.406 -16.512 1.00 83.62 162 VAL A C 1
ATOM 1218 O O . VAL A 1 162 ? 14.813 8.428 -16.764 1.00 83.62 162 VAL A O 1
ATOM 1221 N N . VAL A 1 163 ? 14.952 6.405 -15.789 1.00 85.56 163 VAL A N 1
ATOM 1222 C CA . VAL A 1 163 ? 13.568 6.323 -15.309 1.00 85.56 163 VAL A CA 1
ATOM 1223 C C . VAL A 1 163 ? 13.533 6.270 -13.789 1.00 85.56 163 VAL A C 1
ATOM 1225 O O . VAL A 1 163 ? 14.209 5.456 -13.165 1.00 85.56 163 VAL A O 1
ATOM 1228 N N . ARG A 1 164 ? 12.697 7.109 -13.182 1.00 89.75 164 ARG A N 1
ATOM 1229 C CA . ARG A 1 164 ? 12.324 7.025 -11.772 1.00 89.75 164 ARG A CA 1
ATOM 1230 C C . ARG A 1 164 ? 11.084 6.155 -11.614 1.00 89.75 164 ARG A C 1
ATOM 1232 O O . ARG A 1 164 ? 10.095 6.388 -12.305 1.00 89.75 164 ARG A O 1
ATOM 1239 N N . THR A 1 165 ? 11.099 5.232 -10.659 1.00 90.31 165 THR A N 1
ATOM 1240 C CA . THR A 1 165 ? 9.907 4.455 -10.293 1.00 90.31 165 THR A CA 1
ATOM 1241 C C . THR A 1 165 ? 9.295 4.969 -8.993 1.00 90.31 165 THR A C 1
ATOM 1243 O O . THR A 1 165 ? 9.958 5.503 -8.104 1.00 90.31 165 THR A O 1
ATOM 1246 N N . GLU A 1 166 ? 7.985 4.843 -8.869 1.00 92.50 166 GLU A N 1
ATOM 1247 C CA . GLU A 1 166 ? 7.272 5.043 -7.617 1.00 92.50 166 GLU A CA 1
ATOM 1248 C C . GLU A 1 166 ? 6.321 3.880 -7.419 1.00 92.50 166 GLU A C 1
ATOM 1250 O O . GLU A 1 166 ? 5.569 3.534 -8.329 1.00 92.50 166 GLU A O 1
ATOM 1255 N N . VAL A 1 167 ? 6.347 3.286 -6.230 1.00 90.31 167 VAL A N 1
ATOM 1256 C CA . VAL A 1 167 ? 5.429 2.212 -5.860 1.00 90.31 167 VAL A CA 1
ATOM 1257 C C . VAL A 1 167 ? 4.547 2.717 -4.733 1.00 90.31 167 VAL A C 1
ATOM 1259 O O . VAL A 1 167 ? 5.019 3.245 -3.725 1.00 90.31 167 VAL A O 1
ATOM 1262 N N . ARG A 1 168 ? 3.242 2.567 -4.913 1.00 90.12 168 ARG A N 1
ATOM 1263 C CA . ARG A 1 168 ? 2.218 2.893 -3.934 1.00 90.12 168 ARG A CA 1
ATOM 1264 C C . ARG A 1 168 ? 1.448 1.635 -3.595 1.00 90.12 168 ARG A C 1
ATOM 1266 O O . ARG A 1 168 ? 0.873 0.998 -4.469 1.00 90.12 168 ARG A O 1
ATOM 1273 N N . VAL A 1 169 ? 1.377 1.326 -2.312 1.00 86.94 169 VAL A N 1
ATOM 1274 C CA . VAL A 1 169 ? 0.518 0.273 -1.787 1.00 86.94 169 VAL A CA 1
ATOM 1275 C C . VAL A 1 169 ? -0.553 0.916 -0.935 1.00 86.94 169 VAL A C 1
ATOM 1277 O O . VAL A 1 169 ? -0.253 1.735 -0.067 1.00 86.94 169 VAL A O 1
ATOM 1280 N N . TYR A 1 170 ? -1.804 0.553 -1.177 1.00 87.94 170 TYR A N 1
ATOM 1281 C CA . TYR A 1 170 ? -2.924 1.073 -0.414 1.00 87.94 170 TYR A CA 1
ATOM 1282 C C . TYR A 1 170 ? -3.905 -0.016 0.003 1.00 87.94 170 TYR A C 1
ATOM 1284 O O . TYR A 1 170 ? -4.015 -1.056 -0.643 1.00 87.94 170 TYR A O 1
ATOM 1292 N N . TRP A 1 171 ? -4.598 0.219 1.114 1.00 85.12 171 TRP A N 1
ATOM 1293 C CA . TRP A 1 171 ? -5.548 -0.717 1.712 1.00 85.12 171 TRP A CA 1
ATOM 1294 C C . TRP A 1 171 ? -6.725 0.012 2.354 1.00 85.12 171 TRP A C 1
ATOM 1296 O O . TRP A 1 171 ? -6.626 1.172 2.753 1.00 85.12 171 TRP A O 1
ATOM 1306 N N . ALA A 1 172 ? -7.849 -0.683 2.486 1.00 84.69 172 ALA A N 1
ATOM 1307 C CA . ALA A 1 172 ? -9.026 -0.174 3.181 1.00 84.69 172 ALA A CA 1
ATOM 1308 C C . ALA A 1 172 ? -8.766 -0.058 4.698 1.00 84.69 172 ALA A C 1
ATOM 1310 O O . ALA A 1 172 ? -8.329 -1.031 5.319 1.00 84.69 172 ALA A O 1
ATOM 1311 N N . ARG A 1 173 ? -9.070 1.096 5.309 1.00 85.69 173 ARG A N 1
ATOM 1312 C CA . ARG A 1 173 ? -8.975 1.298 6.770 1.00 85.69 173 ARG A CA 1
ATOM 1313 C C . ARG A 1 173 ? -10.310 1.059 7.458 1.00 85.69 173 ARG A C 1
ATOM 1315 O O . ARG A 1 173 ? -11.369 1.426 6.943 1.00 85.69 173 ARG A O 1
ATOM 1322 N N . GLY A 1 174 ? -10.261 0.511 8.672 1.00 82.94 174 GLY A N 1
ATOM 1323 C CA . GLY A 1 174 ? -11.435 0.365 9.537 1.00 82.94 174 GLY A CA 1
ATOM 1324 C C . GLY A 1 174 ? -12.641 -0.299 8.854 1.00 82.94 174 GLY A C 1
ATOM 1325 O O . GLY A 1 174 ? -12.574 -1.454 8.447 1.00 82.94 174 GLY A O 1
ATOM 1326 N N . LYS A 1 175 ? -13.764 0.432 8.762 1.00 78.38 175 LYS A N 1
ATOM 1327 C CA . LYS A 1 175 ? -15.040 -0.040 8.180 1.00 78.38 175 LYS A CA 1
ATOM 1328 C C . LYS A 1 175 ? -15.221 0.326 6.700 1.00 78.38 175 LYS A C 1
ATOM 1330 O O . LYS A 1 175 ? -16.347 0.296 6.204 1.00 78.38 175 LYS A O 1
ATOM 1335 N N . ALA A 1 176 ? -14.159 0.727 6.000 1.00 81.56 176 ALA A N 1
ATOM 1336 C CA . ALA A 1 176 ? -14.256 1.025 4.578 1.00 81.56 176 ALA A CA 1
ATOM 1337 C C . ALA A 1 176 ? -14.751 -0.217 3.799 1.00 81.56 176 ALA A C 1
ATOM 1339 O O . ALA A 1 176 ? -14.364 -1.343 4.123 1.00 81.56 176 ALA A O 1
ATOM 1340 N N . PRO A 1 177 ? -15.628 -0.044 2.792 1.00 75.31 177 PRO A N 1
ATOM 1341 C CA . PRO A 1 177 ? -16.222 -1.161 2.067 1.00 75.31 177 PRO A CA 1
ATOM 1342 C C . PRO A 1 177 ? -15.147 -1.892 1.257 1.00 75.31 177 PRO A C 1
ATOM 1344 O O . PRO A 1 177 ? -14.748 -1.435 0.186 1.00 75.31 177 PRO A O 1
ATOM 1347 N N . ALA A 1 178 ? -14.691 -3.040 1.767 1.00 68.12 178 ALA A N 1
ATOM 1348 C CA . ALA A 1 178 ? -13.628 -3.847 1.165 1.00 68.12 178 ALA A CA 1
ATOM 1349 C C . ALA A 1 178 ? -13.920 -4.225 -0.298 1.00 68.12 178 ALA A C 1
ATOM 1351 O O . ALA A 1 178 ? -13.000 -4.364 -1.100 1.00 68.12 178 ALA A O 1
ATOM 1352 N N . ASP A 1 179 ? -15.199 -4.329 -0.671 1.00 72.19 179 ASP A N 1
ATOM 1353 C CA . ASP A 1 179 ? -15.628 -4.636 -2.036 1.00 72.19 179 ASP A CA 1
ATOM 1354 C C . ASP A 1 179 ? -15.176 -3.599 -3.065 1.00 72.19 179 ASP A C 1
ATOM 1356 O O . ASP A 1 179 ? -14.825 -3.977 -4.181 1.00 72.19 179 ASP A O 1
ATOM 1360 N N . LYS A 1 180 ? -15.102 -2.315 -2.686 1.00 68.62 180 LYS A N 1
ATOM 1361 C CA . LYS A 1 180 ? -14.607 -1.259 -3.583 1.00 68.62 180 LYS A CA 1
ATOM 1362 C C . LYS A 1 180 ? -13.135 -1.448 -3.942 1.00 68.62 180 LYS A C 1
ATOM 1364 O O . LYS A 1 180 ? -12.714 -1.051 -5.021 1.00 68.62 180 LYS A O 1
ATOM 1369 N N . PHE A 1 181 ? -12.363 -2.075 -3.060 1.00 68.88 181 PHE A N 1
ATOM 1370 C CA . PHE A 1 181 ? -10.921 -2.241 -3.223 1.00 68.88 181 PHE A CA 1
ATOM 1371 C C . PHE A 1 181 ? -10.540 -3.554 -3.908 1.00 68.88 181 PHE A C 1
ATOM 1373 O O . PHE A 1 181 ? -9.402 -3.700 -4.334 1.00 68.88 181 PHE A O 1
ATOM 1380 N N . LYS A 1 182 ? -11.491 -4.476 -4.123 1.00 65.75 182 LYS A N 1
ATOM 1381 C CA . LYS A 1 182 ? -11.239 -5.748 -4.827 1.00 65.75 182 LYS A CA 1
ATOM 1382 C C . LYS A 1 182 ? -10.733 -5.574 -6.260 1.00 65.75 182 LYS A C 1
ATOM 1384 O O . LYS A 1 182 ? -10.115 -6.487 -6.790 1.00 65.75 182 LYS A O 1
ATOM 1389 N N . GLN A 1 183 ? -11.047 -4.447 -6.894 1.00 69.69 183 GLN A N 1
ATOM 1390 C CA . GLN A 1 183 ? -10.663 -4.154 -8.278 1.00 69.69 183 GLN A CA 1
ATOM 1391 C C . GLN A 1 183 ? -9.439 -3.235 -8.377 1.00 69.69 183 GLN A C 1
ATOM 1393 O O . GLN A 1 183 ? -9.070 -2.849 -9.482 1.00 69.69 183 GLN A O 1
ATOM 1398 N N . CYS A 1 184 ? -8.831 -2.863 -7.244 1.00 73.69 184 CYS A N 1
ATOM 1399 C CA . CYS A 1 184 ? -7.751 -1.878 -7.176 1.00 73.69 184 CYS A CA 1
ATOM 1400 C C . CYS A 1 184 ? -8.020 -0.628 -8.036 1.00 73.69 184 CYS A C 1
ATOM 1402 O O . CYS A 1 184 ? -7.274 -0.346 -8.983 1.00 73.69 184 CYS A O 1
ATOM 1404 N N . PRO A 1 185 ? -9.115 0.107 -7.747 1.00 77.06 185 PRO A N 1
ATOM 1405 C CA . PRO A 1 185 ? -9.453 1.309 -8.493 1.00 77.06 185 PRO A CA 1
ATOM 1406 C C . PRO A 1 185 ? -8.384 2.388 -8.300 1.00 77.06 185 PRO A C 1
ATOM 1408 O O . PRO A 1 185 ? -7.709 2.457 -7.273 1.00 77.06 185 PRO A O 1
ATOM 1411 N N . LEU A 1 186 ? -8.243 3.275 -9.283 1.00 76.25 186 LEU A N 1
ATOM 1412 C CA . LEU A 1 186 ? -7.426 4.474 -9.117 1.00 76.25 186 LEU A CA 1
ATOM 1413 C C . LEU A 1 186 ? -7.968 5.292 -7.940 1.00 76.25 186 LEU A C 1
ATOM 1415 O O . LEU A 1 186 ? -9.152 5.625 -7.903 1.00 76.25 186 LEU A O 1
ATOM 1419 N N . LEU A 1 187 ? -7.099 5.586 -6.972 1.00 76.62 187 LEU A N 1
ATOM 1420 C CA . LEU A 1 187 ? -7.481 6.361 -5.798 1.00 76.62 187 LEU A CA 1
ATOM 1421 C C . LEU A 1 187 ? -7.858 7.781 -6.211 1.00 76.62 187 LEU A C 1
ATOM 1423 O O . LEU A 1 187 ? -7.053 8.495 -6.812 1.00 76.62 187 LEU A O 1
ATOM 1427 N N . THR A 1 188 ? -9.061 8.203 -5.837 1.00 75.25 188 THR A N 1
ATOM 1428 C CA . THR A 1 188 ? -9.506 9.586 -6.015 1.00 75.25 188 THR A CA 1
ATOM 1429 C C . THR A 1 188 ? -9.265 10.397 -4.742 1.00 75.25 188 THR A C 1
ATOM 1431 O O . THR A 1 188 ? -9.088 9.844 -3.653 1.00 75.25 188 THR A O 1
ATOM 1434 N N . ALA A 1 189 ? -9.276 11.731 -4.844 1.00 69.19 189 ALA A N 1
ATOM 1435 C CA . ALA A 1 189 ? -9.095 12.605 -3.680 1.00 69.19 189 ALA A CA 1
ATOM 1436 C C . ALA A 1 189 ? -10.140 12.357 -2.574 1.00 69.19 189 ALA A C 1
ATOM 1438 O O . ALA A 1 189 ? -9.840 12.528 -1.393 1.00 69.19 189 ALA A O 1
ATOM 1439 N N . THR A 1 190 ? -11.337 11.895 -2.942 1.00 73.06 190 THR A N 1
ATOM 1440 C CA . THR A 1 190 ? -12.419 11.565 -2.008 1.00 73.06 190 THR A CA 1
ATOM 1441 C C . THR A 1 190 ? -12.178 10.282 -1.209 1.00 73.06 190 THR A C 1
ATOM 1443 O O . THR A 1 190 ? -12.771 10.116 -0.146 1.00 73.06 190 THR A O 1
ATOM 1446 N N . ASP A 1 191 ? -11.278 9.400 -1.656 1.00 77.38 191 ASP A N 1
ATOM 1447 C CA . ASP A 1 191 ? -11.019 8.110 -1.001 1.00 77.38 191 ASP A CA 1
ATOM 1448 C C . ASP A 1 191 ? -9.907 8.179 0.060 1.00 77.38 191 ASP A C 1
ATOM 1450 O O . ASP A 1 191 ? -9.761 7.258 0.864 1.00 77.38 191 ASP A O 1
ATOM 1454 N N . MET A 1 192 ? -9.141 9.277 0.122 1.00 78.00 192 MET A N 1
ATOM 1455 C CA . MET A 1 192 ? -7.949 9.378 0.980 1.00 78.00 192 MET A CA 1
ATOM 1456 C C . MET A 1 192 ? -8.242 9.246 2.485 1.00 78.00 192 MET A C 1
ATOM 1458 O O . MET A 1 192 ? -7.379 8.811 3.240 1.00 78.00 192 MET A O 1
ATOM 1462 N N . GLY A 1 193 ? -9.458 9.573 2.937 1.00 83.88 193 GLY A N 1
ATOM 1463 C CA . GLY A 1 193 ? -9.856 9.406 4.343 1.00 83.88 193 GLY A CA 1
ATOM 1464 C C . GLY A 1 193 ? -10.188 7.962 4.740 1.00 83.88 193 GLY A C 1
ATOM 1465 O O . GLY A 1 193 ? -10.183 7.630 5.924 1.00 83.88 193 GLY A O 1
ATOM 1466 N N . LEU A 1 194 ? -10.473 7.098 3.763 1.00 85.25 194 LEU A N 1
ATOM 1467 C CA . LEU A 1 194 ? -10.915 5.713 3.972 1.00 85.25 194 LEU A CA 1
ATOM 1468 C C . LEU A 1 194 ? -9.804 4.691 3.712 1.00 85.25 194 LEU A C 1
ATOM 1470 O O . LEU A 1 194 ? -10.002 3.488 3.899 1.00 85.25 194 LEU A O 1
ATOM 1474 N N . VAL A 1 195 ? -8.644 5.170 3.272 1.00 88.81 195 VAL A N 1
ATOM 1475 C CA . VAL A 1 195 ? -7.574 4.352 2.718 1.00 88.81 195 VAL A CA 1
ATOM 1476 C C . VAL A 1 195 ? -6.267 4.647 3.439 1.00 88.81 195 VAL A C 1
ATOM 1478 O O . VAL A 1 195 ? -5.918 5.793 3.710 1.00 88.81 195 VAL A O 1
ATOM 1481 N N . GLY A 1 196 ? -5.543 3.588 3.778 1.00 88.81 196 GLY A N 1
ATOM 1482 C CA . GLY A 1 196 ? -4.158 3.656 4.205 1.00 88.81 196 GLY A CA 1
ATOM 1483 C C . GLY A 1 196 ? -3.302 3.580 2.959 1.00 88.81 196 GLY A C 1
ATOM 1484 O O . GLY A 1 196 ? -3.594 2.787 2.069 1.00 88.81 196 GLY A O 1
ATOM 1485 N N . THR A 1 197 ? -2.284 4.425 2.861 1.00 91.62 197 THR A N 1
ATOM 1486 C CA . THR A 1 197 ? -1.379 4.438 1.715 1.00 91.62 197 THR A CA 1
ATOM 1487 C C . THR A 1 197 ? 0.054 4.531 2.200 1.00 91.62 197 THR A C 1
ATOM 1489 O O . THR A 1 197 ? 0.388 5.362 3.044 1.00 91.62 197 THR A O 1
ATOM 1492 N N . VAL A 1 198 ? 0.906 3.688 1.637 1.00 91.94 198 VAL A N 1
ATOM 1493 C CA . VAL A 1 198 ? 2.358 3.774 1.736 1.00 91.94 198 VAL A CA 1
ATOM 1494 C C . VAL A 1 198 ? 2.857 4.010 0.324 1.00 91.94 198 VAL A C 1
ATOM 1496 O O . VAL A 1 198 ? 2.567 3.240 -0.586 1.00 91.94 198 VAL A O 1
ATOM 1499 N N . THR A 1 199 ? 3.557 5.119 0.112 1.00 92.81 199 THR A N 1
ATOM 1500 C CA . THR A 1 199 ? 4.226 5.395 -1.160 1.00 92.81 199 THR A CA 1
ATOM 1501 C C . THR A 1 199 ? 5.717 5.400 -0.903 1.00 92.81 199 THR A C 1
ATOM 1503 O O . THR A 1 199 ? 6.198 6.201 -0.104 1.00 92.81 199 THR A O 1
ATOM 1506 N N . LEU A 1 200 ? 6.430 4.505 -1.576 1.00 92.25 200 LEU A N 1
ATOM 1507 C CA . LEU A 1 200 ? 7.880 4.490 -1.596 1.00 92.25 200 LEU A CA 1
ATOM 1508 C C . LEU A 1 200 ? 8.330 5.136 -2.912 1.00 92.25 200 LEU A C 1
ATOM 1510 O O . LEU A 1 200 ? 8.118 4.561 -3.986 1.00 92.25 200 LEU A O 1
ATOM 1514 N N . PRO A 1 201 ? 8.894 6.357 -2.864 1.00 84.75 201 PRO A N 1
ATOM 1515 C CA . PRO A 1 201 ? 9.544 6.933 -4.027 1.00 84.75 201 PRO A CA 1
ATOM 1516 C C . PRO A 1 201 ? 10.852 6.182 -4.223 1.00 84.75 201 PRO A C 1
ATOM 1518 O O . PRO A 1 201 ? 11.663 6.122 -3.297 1.00 84.75 201 PRO A O 1
ATOM 1521 N N . ALA A 1 202 ? 11.067 5.582 -5.389 1.00 73.75 202 ALA A N 1
ATOM 1522 C CA . ALA A 1 202 ? 12.199 4.694 -5.495 1.00 73.75 202 ALA A CA 1
ATOM 1523 C C . ALA A 1 202 ? 12.805 4.557 -6.885 1.00 73.75 202 ALA A C 1
ATOM 1525 O O . ALA A 1 202 ? 12.224 4.041 -7.831 1.00 73.75 202 ALA A O 1
ATOM 1526 N N . LEU A 1 203 ? 14.088 4.897 -6.871 1.00 66.75 203 LEU A N 1
ATOM 1527 C CA . LEU A 1 203 ? 15.144 4.461 -7.762 1.00 66.75 203 LEU A CA 1
ATOM 1528 C C . LEU A 1 203 ? 15.057 4.930 -9.204 1.00 66.75 203 LEU A C 1
ATOM 1530 O O . LEU A 1 203 ? 14.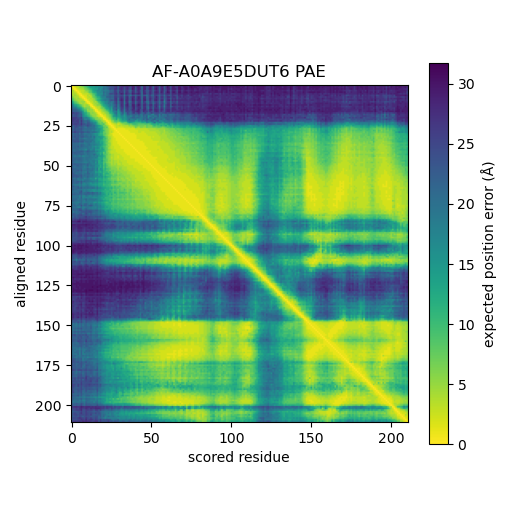042 4.909 -9.890 1.00 66.75 203 LEU A O 1
ATOM 1534 N N . VAL A 1 204 ? 16.230 5.391 -9.593 1.00 75.50 204 VAL A N 1
ATOM 1535 C CA . VAL A 1 204 ? 16.595 5.997 -10.849 1.00 75.50 204 VAL A CA 1
ATOM 1536 C C . VAL A 1 204 ? 17.333 4.884 -11.582 1.00 75.50 204 VAL A C 1
ATOM 1538 O O . VAL A 1 204 ? 18.446 4.523 -11.207 1.00 75.50 204 VAL A O 1
ATOM 1541 N N . MET A 1 205 ? 16.656 4.245 -12.525 1.00 82.50 205 MET A N 1
ATOM 1542 C CA . MET A 1 205 ? 17.169 3.113 -13.292 1.00 82.50 205 MET A CA 1
ATOM 1543 C C . MET A 1 205 ? 17.678 3.638 -14.622 1.00 82.50 205 MET A C 1
ATOM 1545 O O . MET A 1 205 ? 16.997 4.451 -15.244 1.00 82.50 205 MET A O 1
ATOM 1549 N N . ARG A 1 206 ? 18.863 3.191 -15.044 1.00 81.06 206 ARG A N 1
ATOM 1550 C CA . ARG A 1 206 ? 19.476 3.609 -16.304 1.00 81.06 206 ARG A CA 1
ATOM 1551 C C . ARG A 1 206 ? 19.419 2.477 -17.322 1.00 81.06 206 ARG A C 1
ATOM 1553 O O . ARG A 1 206 ? 19.889 1.383 -17.022 1.00 81.06 206 ARG A O 1
ATOM 1560 N N . ASN A 1 207 ? 18.902 2.750 -18.514 1.00 73.56 207 ASN A N 1
ATOM 1561 C CA . ASN A 1 207 ? 19.032 1.853 -19.652 1.00 73.56 207 ASN A CA 1
ATOM 1562 C C . ASN A 1 207 ? 20.479 1.906 -20.155 1.00 73.56 207 ASN A C 1
ATOM 1564 O O . ASN A 1 207 ? 20.926 2.932 -20.663 1.00 73.56 207 ASN A O 1
ATOM 1568 N N . VAL A 1 208 ? 21.226 0.815 -19.990 1.00 70.31 208 VAL A N 1
ATOM 1569 C CA . VAL A 1 208 ? 22.624 0.730 -20.450 1.00 70.31 208 VAL A CA 1
ATOM 1570 C C . VAL A 1 208 ? 22.703 0.544 -21.973 1.00 70.31 208 VAL A C 1
ATOM 1572 O O . VAL A 1 208 ? 23.756 0.763 -22.565 1.00 70.31 208 VAL A O 1
ATOM 1575 N N . TYR A 1 209 ? 21.592 0.169 -22.610 1.00 65.81 209 TYR A N 1
ATOM 1576 C CA . TYR A 1 209 ? 21.516 -0.156 -24.033 1.00 65.81 209 TYR A CA 1
ATOM 1577 C C . TYR A 1 209 ? 20.905 0.950 -24.895 1.00 65.81 209 TYR A C 1
ATOM 1579 O O . TYR A 1 209 ? 20.932 0.812 -26.114 1.00 65.81 209 TYR A O 1
ATOM 1587 N N . ALA A 1 210 ? 20.413 2.035 -24.288 1.00 65.88 210 ALA A N 1
ATOM 1588 C CA . ALA A 1 210 ? 19.937 3.202 -25.021 1.00 65.88 210 ALA A CA 1
ATOM 1589 C C . ALA A 1 210 ? 21.122 3.864 -25.749 1.00 65.88 210 ALA A C 1
ATOM 1591 O O . ALA A 1 210 ? 21.997 4.449 -25.104 1.00 65.88 210 ALA A O 1
ATOM 1592 N N . GLN A 1 211 ? 21.167 3.716 -27.076 1.00 59.50 211 GLN A N 1
ATOM 1593 C CA . GLN A 1 211 ? 22.137 4.370 -27.967 1.00 59.50 211 GLN A CA 1
ATOM 1594 C C . GLN A 1 211 ? 21.593 5.684 -28.522 1.00 59.50 211 GLN A C 1
ATOM 1596 O O . GLN A 1 211 ? 20.394 5.728 -28.879 1.00 59.50 211 GLN A O 1
#

Solvent-accessible surface area (backbone atoms only — not comparable to full-atom values): 13043 Å² total; per-residue (Å²): 137,86,90,77,81,87,74,86,87,75,90,74,81,69,85,72,79,80,67,83,80,73,87,69,78,81,51,72,65,57,56,51,52,51,51,52,54,51,50,53,51,49,54,52,53,51,54,50,50,54,53,50,52,52,53,50,51,54,51,51,51,52,50,53,35,44,56,50,34,53,48,54,49,51,43,51,53,58,43,48,75,70,49,45,97,77,61,60,92,83,75,39,87,69,66,69,70,61,75,90,69,83,52,69,67,59,62,52,71,80,38,71,54,84,73,36,72,67,65,92,75,87,76,82,90,62,84,70,72,101,56,90,85,54,62,48,68,27,52,76,49,40,58,89,63,70,47,60,65,33,50,33,36,30,47,27,27,71,41,78,45,28,35,33,37,33,31,34,22,35,29,67,37,93,86,41,68,58,74,69,43,60,72,52,61,85,85,50,88,87,46,58,88,42,40,48,75,44,72,49,82,46,64,75,46,64,47,86,64,72,126

pLDDT: mean 71.96, std 18.55, range [27.33, 98.12]